Protein AF-A0A438JKT4-F1 (afdb_monomer_lite)

InterPro domains:
  IPR012978 RRP12, HEAT domain [PF08161] (6-141)

Foldseek 3Di:
DVVVVVVVVLVVVLVVCQVVNPVVVCVVFPWDADLVVRDTGPLVCLVSLLVRQAAEAPVCLVVPLLVRLVVLQVSLVVVPPDPSSVVSPVSSVSSLLSLLSCLHNYPQCVPCVVVVLVVLLVCLVPPVVCLVSSLSSLVNNLVVCVVPDLVPLVVNLVSLVVQLVSHPDPVSVVSSVVSNVVSVVVVVPDDDDDPDDDDDDDDDDDD

Sequence (207 aa):
MSVCYDLQLQECIGSAVTALGPERILTLLPISLDAENFTCSNIWLVPILNKYVVGASLRYFMEHIMPLAESFKRASHKVKKSVIGEDLQAHAHGLWGLLPVFCRYPTDTRQSFGSLTKHLISFLKKNSFMHESIAISLQALTDLFFGSPPEKRSYLKDAIGCLASISDSSITKRILISSLERLELINGVGEFENVGNSSTTEKDTQR

pLDDT: mean 79.84, std 18.64, range [28.95, 97.88]

Radius of gyration: 21.34 Å; chains: 1; bounding box: 45×45×74 Å

Secondary structure (DSSP, 8-state):
-HHHHHHHHHHHHHHHHHHH-HHHHHHHS--EE-TTT--EESTTHHHHHHHH--S--HHHIIIIIHHHHHHHHHHHHHSTTSHHHHHHHHHHHHHHTTHHHHTSS-TTHHHHHHHHHHHHHHHHHH-GGGHHHHHHHHHHHHHHHHTS-GGGSHHHHHHHHHHHHH--SHHHHHHHHHHHHHHHHHS-SS-----------------

Structure (mmCIF, N/CA/C/O backbone):
data_AF-A0A438JKT4-F1
#
_entry.id   AF-A0A438JKT4-F1
#
loop_
_atom_site.group_PDB
_atom_site.id
_atom_site.type_symbol
_atom_site.label_atom_id
_atom_site.label_alt_id
_atom_site.label_comp_id
_atom_site.label_asym_id
_atom_site.label_entity_id
_atom_site.label_seq_id
_atom_site.pdbx_PDB_ins_code
_atom_site.Cartn_x
_atom_site.Cartn_y
_atom_site.Cartn_z
_atom_site.occupancy
_atom_site.B_iso_or_equiv
_atom_site.auth_seq_id
_atom_site.auth_comp_id
_atom_site.auth_asym_id
_atom_site.auth_atom_id
_atom_site.pdbx_PDB_model_num
ATOM 1 N N . MET A 1 1 ? -2.608 22.778 -22.200 1.00 48.22 1 MET A N 1
ATOM 2 C CA . MET A 1 1 ? -3.639 21.749 -22.470 1.00 48.22 1 MET A CA 1
ATOM 3 C C . MET A 1 1 ? -3.168 20.337 -22.113 1.00 48.22 1 MET A C 1
ATOM 5 O O . MET A 1 1 ? -3.871 19.715 -21.338 1.00 48.22 1 MET A O 1
ATOM 9 N N . SER A 1 2 ? -1.990 19.859 -22.553 1.00 52.38 2 SER A N 1
ATOM 10 C CA . SER A 1 2 ? -1.491 18.489 -22.254 1.00 52.38 2 SER A CA 1
ATOM 11 C C . SER A 1 2 ? -1.411 18.131 -20.758 1.00 52.38 2 SER A C 1
ATOM 13 O O . SER A 1 2 ? -1.922 17.098 -20.357 1.00 52.38 2 SER A O 1
ATOM 15 N N . VAL A 1 3 ? -0.875 19.022 -19.911 1.00 56.53 3 VAL A N 1
ATOM 16 C CA . VAL A 1 3 ? -0.732 18.788 -18.452 1.00 56.53 3 VAL A CA 1
ATOM 17 C C . VAL A 1 3 ? -2.084 18.616 -17.733 1.00 56.53 3 VAL A C 1
ATOM 19 O O . VAL A 1 3 ? -2.164 17.959 -16.702 1.00 56.53 3 VAL A O 1
ATOM 22 N N . CYS A 1 4 ? -3.163 19.186 -18.278 1.00 56.72 4 CYS A N 1
ATOM 23 C CA . CYS A 1 4 ? -4.500 19.084 -17.686 1.00 56.72 4 CYS A CA 1
ATOM 24 C C . CYS A 1 4 ? -5.138 17.710 -17.958 1.00 56.72 4 CYS A C 1
ATOM 26 O O . CYS A 1 4 ? -5.778 17.149 -17.073 1.00 56.72 4 CYS A O 1
ATOM 28 N N . TYR A 1 5 ? -4.918 17.149 -19.154 1.00 61.12 5 TYR A N 1
ATOM 29 C CA . TYR A 1 5 ? -5.430 15.825 -19.521 1.00 61.12 5 TYR A CA 1
ATOM 30 C C . TYR A 1 5 ? -4.780 14.711 -18.698 1.00 61.12 5 TYR A C 1
ATOM 32 O O . TYR A 1 5 ? -5.481 13.813 -18.235 1.00 61.12 5 TYR A O 1
ATOM 40 N N . ASP A 1 6 ? -3.473 14.808 -18.447 1.00 78.44 6 ASP A N 1
ATOM 41 C CA . ASP A 1 6 ? -2.768 13.838 -17.604 1.00 78.44 6 ASP A CA 1
ATOM 42 C C . ASP A 1 6 ? -3.296 13.859 -16.163 1.00 78.44 6 ASP A C 1
ATOM 44 O O . ASP A 1 6 ? -3.525 12.803 -15.574 1.00 78.44 6 ASP A O 1
ATOM 48 N N . LEU A 1 7 ? -3.573 15.045 -15.607 1.00 84.94 7 LEU A N 1
ATOM 49 C CA . LEU A 1 7 ? -4.135 15.162 -14.261 1.00 84.94 7 LEU A CA 1
ATOM 50 C C . LEU A 1 7 ? -5.556 14.580 -14.178 1.00 84.94 7 LEU A C 1
ATOM 52 O O . LEU A 1 7 ? -5.837 13.800 -13.272 1.00 84.94 7 LEU A O 1
ATOM 56 N N . GLN A 1 8 ? -6.427 14.898 -15.141 1.00 88.25 8 GLN A N 1
ATOM 57 C CA . GLN A 1 8 ? -7.795 14.363 -15.191 1.00 88.25 8 GLN A CA 1
ATOM 58 C C . GLN A 1 8 ? -7.813 12.835 -15.321 1.00 88.25 8 GLN A C 1
ATOM 60 O O . GLN A 1 8 ? -8.625 12.160 -14.685 1.00 88.25 8 GLN A O 1
ATOM 65 N N . LEU A 1 9 ? -6.894 12.271 -16.110 1.00 89.44 9 LEU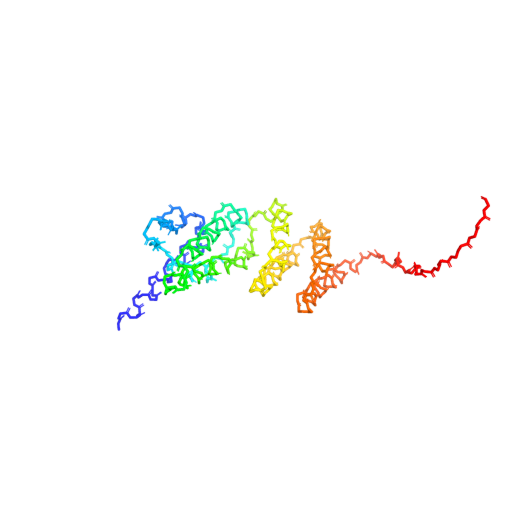 A N 1
ATOM 66 C CA . LEU A 1 9 ? -6.744 10.824 -16.226 1.00 89.44 9 LEU A CA 1
ATOM 67 C C . LEU A 1 9 ? -6.297 10.202 -14.896 1.00 89.44 9 LEU A C 1
ATOM 69 O O . LEU A 1 9 ? -6.872 9.202 -14.464 1.00 89.44 9 LEU A O 1
ATOM 73 N N . GLN A 1 10 ? -5.322 10.806 -14.211 1.00 92.44 10 GLN A N 1
ATOM 74 C CA . GLN A 1 10 ? -4.889 10.339 -12.892 1.00 92.44 10 GLN A CA 1
ATOM 75 C C . GLN A 1 10 ? -6.003 10.418 -11.843 1.00 92.44 10 GLN A C 1
ATOM 77 O O . GLN A 1 10 ? -6.120 9.513 -11.020 1.00 92.44 10 GLN A O 1
ATOM 82 N N . GLU A 1 11 ? -6.846 11.451 -11.877 1.00 94.38 11 GLU A N 1
ATOM 83 C CA . GLU A 1 11 ? -8.009 11.579 -10.989 1.00 94.38 11 GLU A CA 1
ATOM 84 C C . GLU A 1 11 ? -9.089 10.536 -11.285 1.00 94.38 11 GLU A C 1
ATOM 86 O O . GLU A 1 11 ? -9.686 9.982 -10.357 1.00 94.38 11 GLU A O 1
ATOM 91 N N . CYS A 1 12 ? -9.313 10.221 -12.562 1.00 95.38 12 CYS A N 1
ATOM 92 C CA . CYS A 1 12 ? -10.223 9.159 -12.979 1.00 95.38 12 CYS A CA 1
ATOM 93 C C . CYS A 1 12 ? -9.750 7.795 -12.456 1.00 95.38 12 CYS A C 1
ATOM 95 O O . CYS A 1 12 ? -10.508 7.074 -11.804 1.00 95.38 12 CYS A O 1
ATOM 97 N N . ILE A 1 13 ? -8.469 7.475 -12.660 1.00 95.88 13 ILE A N 1
ATOM 98 C CA . ILE A 1 13 ? -7.863 6.236 -12.156 1.00 95.88 13 ILE A CA 1
ATOM 99 C C . ILE A 1 13 ? -7.869 6.225 -10.627 1.00 95.88 13 ILE A C 1
ATOM 101 O O . ILE A 1 13 ? -8.204 5.210 -10.023 1.00 95.88 13 ILE A O 1
ATOM 105 N N . GLY A 1 14 ? -7.562 7.354 -9.991 1.00 96.88 14 GLY A N 1
ATOM 106 C CA . GLY A 1 14 ? -7.625 7.514 -8.543 1.00 96.88 14 GLY A CA 1
ATOM 107 C C . GLY A 1 14 ? -9.018 7.229 -7.982 1.00 96.88 14 GLY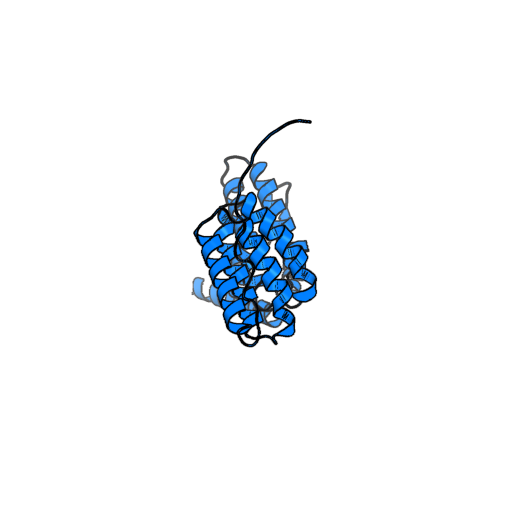 A C 1
ATOM 108 O O . GLY A 1 14 ? -9.160 6.464 -7.033 1.00 96.88 14 GLY A O 1
ATOM 109 N N . SER A 1 15 ? -10.060 7.750 -8.629 1.00 96.81 15 SER A N 1
ATOM 110 C CA . SER A 1 15 ? -11.454 7.466 -8.265 1.00 96.81 15 SER A CA 1
ATOM 111 C C . SER A 1 15 ? -11.775 5.974 -8.385 1.00 96.81 15 SER A C 1
ATOM 113 O O . SER A 1 15 ? -12.428 5.408 -7.509 1.00 96.81 15 SER A O 1
ATOM 115 N N . ALA A 1 16 ? -11.266 5.312 -9.428 1.00 96.81 16 ALA A N 1
ATOM 116 C CA . ALA A 1 16 ? -11.407 3.868 -9.589 1.00 96.81 16 ALA A CA 1
ATOM 117 C C . ALA A 1 16 ? -10.660 3.084 -8.494 1.00 96.81 16 ALA A C 1
ATOM 119 O O . ALA A 1 16 ? -11.210 2.116 -7.974 1.00 96.81 16 ALA A O 1
ATOM 120 N N . VAL A 1 17 ? -9.459 3.516 -8.087 1.00 97.88 17 VAL A N 1
ATOM 121 C CA . VAL A 1 17 ? -8.720 2.937 -6.947 1.00 97.88 17 VAL A CA 1
ATOM 122 C C . VAL A 1 17 ? -9.530 3.051 -5.659 1.00 97.88 17 VAL A C 1
ATOM 124 O O . VAL A 1 17 ? -9.644 2.066 -4.935 1.00 97.88 17 VAL A O 1
ATOM 127 N N . THR A 1 18 ? -10.128 4.211 -5.379 1.00 96.00 18 THR A N 1
ATOM 128 C CA . THR A 1 18 ? -10.963 4.398 -4.183 1.00 96.00 18 THR A CA 1
ATOM 129 C C . THR A 1 18 ? -12.228 3.535 -4.219 1.00 96.00 18 THR A C 1
ATOM 131 O O . THR A 1 18 ? -12.618 2.986 -3.194 1.00 96.00 18 THR A O 1
ATOM 134 N N . ALA A 1 19 ? -12.868 3.395 -5.384 1.00 95.94 19 ALA A N 1
ATOM 135 C CA . ALA A 1 19 ? -14.122 2.654 -5.516 1.00 95.94 19 ALA A CA 1
ATOM 136 C C . ALA A 1 19 ? -13.939 1.126 -5.551 1.00 95.94 19 ALA A C 1
ATOM 138 O O . ALA A 1 19 ? -14.777 0.395 -5.028 1.00 95.94 19 ALA A O 1
ATOM 139 N N . LEU A 1 20 ? -12.875 0.639 -6.196 1.00 95.81 20 LEU A N 1
ATOM 140 C CA . LEU A 1 20 ? -12.659 -0.789 -6.463 1.00 95.81 20 LEU A CA 1
ATOM 141 C C . LEU A 1 20 ? -11.579 -1.424 -5.581 1.00 95.81 20 LEU A C 1
ATOM 143 O O . LEU A 1 20 ? -11.482 -2.650 -5.536 1.00 95.81 20 LEU A O 1
ATOM 147 N N . GLY A 1 21 ? -10.764 -0.609 -4.913 1.00 95.44 21 GLY A N 1
ATOM 148 C CA . GLY A 1 21 ? -9.599 -1.047 -4.155 1.00 95.44 21 GLY A CA 1
ATOM 149 C C . GLY A 1 21 ? -8.355 -1.268 -5.030 1.00 95.44 21 GLY A C 1
ATOM 150 O O . GLY A 1 21 ? -8.457 -1.574 -6.228 1.00 95.44 21 GLY A O 1
ATOM 151 N N . PRO A 1 22 ? -7.148 -1.124 -4.451 1.00 96.69 22 PRO A N 1
ATOM 152 C CA . PRO A 1 22 ? -5.897 -1.321 -5.180 1.00 96.69 22 PRO A CA 1
ATOM 153 C C . PRO A 1 22 ? -5.746 -2.738 -5.738 1.00 96.69 22 PRO A C 1
ATOM 155 O O . PRO A 1 22 ? -5.155 -2.902 -6.798 1.00 96.69 22 PRO A O 1
ATOM 158 N N . GLU A 1 23 ? -6.298 -3.756 -5.082 1.00 96.81 23 GLU A N 1
ATOM 159 C CA . GLU A 1 23 ? -6.181 -5.158 -5.484 1.00 96.81 23 GLU A CA 1
ATOM 160 C C . GLU A 1 23 ? -6.823 -5.402 -6.849 1.00 96.81 23 GLU A C 1
ATOM 162 O O . GLU A 1 23 ? -6.239 -6.049 -7.726 1.00 96.81 23 GLU A O 1
ATOM 167 N N . ARG A 1 24 ? -8.022 -4.841 -7.060 1.00 96.38 24 ARG A N 1
ATOM 168 C CA . ARG A 1 24 ? -8.733 -4.976 -8.331 1.00 96.38 24 ARG A CA 1
ATOM 169 C C . ARG A 1 24 ? -8.035 -4.193 -9.435 1.00 96.38 24 ARG A C 1
ATOM 171 O O . ARG A 1 24 ? -7.898 -4.714 -10.540 1.00 96.38 24 ARG A O 1
ATOM 178 N N . ILE A 1 25 ? -7.561 -2.984 -9.132 1.00 97.00 25 ILE A N 1
ATOM 179 C CA . ILE A 1 25 ? -6.819 -2.158 -10.090 1.00 97.00 25 ILE A CA 1
ATOM 180 C C . ILE A 1 25 ? -5.512 -2.835 -10.501 1.00 97.00 25 ILE A C 1
ATOM 182 O O . ILE A 1 25 ? -5.252 -2.957 -11.691 1.00 97.00 25 ILE A O 1
ATOM 186 N N . LEU A 1 26 ? -4.734 -3.351 -9.552 1.00 96.50 26 LEU A N 1
ATOM 187 C CA . LEU A 1 26 ? -3.460 -4.023 -9.821 1.00 96.50 26 LEU A CA 1
ATOM 188 C C . LEU A 1 26 ? -3.625 -5.397 -10.481 1.00 96.50 26 LEU A C 1
ATOM 190 O O . LEU A 1 26 ? -2.690 -5.890 -11.102 1.00 96.50 26 LEU A O 1
ATOM 194 N N . THR A 1 27 ? -4.814 -5.998 -10.407 1.00 96.25 27 THR A N 1
ATOM 195 C CA . THR A 1 27 ? -5.153 -7.171 -11.228 1.00 96.25 27 THR A CA 1
ATOM 196 C C . THR A 1 27 ? -5.307 -6.795 -12.706 1.00 96.25 27 THR A C 1
ATOM 198 O O . THR A 1 27 ? -4.919 -7.565 -13.579 1.00 96.25 27 THR A O 1
ATOM 201 N N . LEU A 1 28 ? -5.878 -5.621 -13.000 1.00 96.00 28 LEU A N 1
ATOM 202 C CA . LEU A 1 28 ? -6.090 -5.139 -14.370 1.00 96.00 28 LEU A CA 1
ATOM 203 C C . LEU A 1 28 ? -4.841 -4.461 -14.950 1.00 96.00 28 LEU A C 1
ATOM 205 O O . LEU A 1 28 ? -4.561 -4.592 -16.138 1.00 96.00 28 LEU A O 1
ATOM 209 N N . LEU A 1 29 ? -4.101 -3.740 -14.109 1.00 95.31 29 LEU A N 1
ATOM 210 C CA . LEU A 1 29 ? -2.906 -2.973 -14.449 1.00 95.31 29 LEU A CA 1
ATOM 211 C C . LEU A 1 29 ? -1.763 -3.356 -13.496 1.00 95.31 29 LEU A C 1
ATOM 213 O O . LEU A 1 29 ? -1.433 -2.595 -12.581 1.00 95.31 29 LEU A O 1
ATOM 217 N N . PRO A 1 30 ? -1.164 -4.546 -13.668 1.00 96.38 30 PRO A N 1
ATOM 218 C CA . PRO A 1 30 ? -0.111 -5.009 -12.779 1.00 96.38 30 PRO A CA 1
ATOM 219 C C . PRO A 1 30 ? 1.132 -4.130 -12.903 1.00 96.38 30 PRO A C 1
ATOM 221 O O . PRO A 1 30 ? 1.578 -3.810 -14.009 1.00 96.38 30 PRO A O 1
ATOM 224 N N . ILE A 1 31 ? 1.713 -3.777 -11.756 1.00 97.50 31 ILE A N 1
ATOM 225 C CA . ILE A 1 31 ? 3.072 -3.238 -11.692 1.00 97.50 31 ILE A CA 1
ATOM 226 C C . ILE A 1 31 ? 4.022 -4.430 -11.740 1.00 97.50 31 ILE A C 1
ATOM 228 O O . ILE A 1 31 ? 3.924 -5.339 -10.914 1.00 97.50 31 ILE A O 1
ATOM 232 N N . SER A 1 32 ? 4.937 -4.438 -12.701 1.00 95.62 32 SER A N 1
ATOM 233 C CA . SER A 1 32 ? 5.884 -5.535 -12.882 1.00 95.62 32 SER A CA 1
ATOM 234 C C . SER A 1 32 ? 7.273 -5.026 -13.241 1.00 95.62 32 SER A C 1
ATOM 236 O O . SER A 1 32 ? 7.450 -3.895 -13.699 1.00 95.62 32 SER A O 1
ATOM 238 N N . LEU A 1 33 ? 8.256 -5.887 -13.001 1.00 96.06 33 LEU A N 1
ATOM 239 C CA . LEU A 1 33 ? 9.653 -5.683 -13.345 1.00 96.06 33 LEU A CA 1
ATOM 240 C C . LEU A 1 33 ? 10.114 -6.866 -14.186 1.00 96.06 33 LEU A C 1
ATOM 242 O O . LEU A 1 33 ? 10.061 -8.008 -13.725 1.00 96.06 33 LEU A O 1
ATOM 246 N N . ASP A 1 34 ? 10.603 -6.578 -15.382 1.00 93.38 34 ASP A N 1
ATOM 247 C CA . ASP A 1 34 ? 11.356 -7.535 -16.176 1.00 93.38 34 ASP A CA 1
ATOM 248 C C . ASP A 1 34 ? 12.813 -7.523 -15.695 1.00 93.38 34 ASP A C 1
ATOM 250 O O . ASP A 1 34 ? 13.510 -6.508 -15.736 1.00 93.38 34 ASP A O 1
ATOM 254 N N . ALA A 1 35 ? 13.264 -8.657 -15.165 1.00 84.94 35 ALA A N 1
ATOM 255 C CA . ALA A 1 35 ? 14.584 -8.779 -14.563 1.00 84.94 35 ALA A CA 1
ATOM 256 C C . ALA A 1 35 ? 15.715 -8.975 -15.587 1.00 84.94 35 ALA A C 1
ATOM 258 O O . ALA A 1 35 ? 16.880 -8.905 -15.188 1.00 84.94 35 ALA A O 1
ATOM 259 N N . GLU A 1 36 ? 15.398 -9.253 -16.856 1.00 86.75 36 GLU A N 1
ATOM 260 C CA . GLU A 1 36 ? 16.388 -9.455 -17.919 1.00 86.75 36 GLU A CA 1
ATOM 261 C C . GLU A 1 36 ? 16.845 -8.119 -18.504 1.00 86.75 36 GLU A C 1
ATOM 263 O O . GLU A 1 36 ? 18.040 -7.902 -18.705 1.00 86.75 36 GLU A O 1
ATOM 268 N N . ASN A 1 37 ? 15.898 -7.207 -18.728 1.00 90.12 37 ASN A N 1
ATOM 269 C CA . ASN A 1 37 ? 16.152 -5.892 -19.324 1.00 90.12 37 ASN A CA 1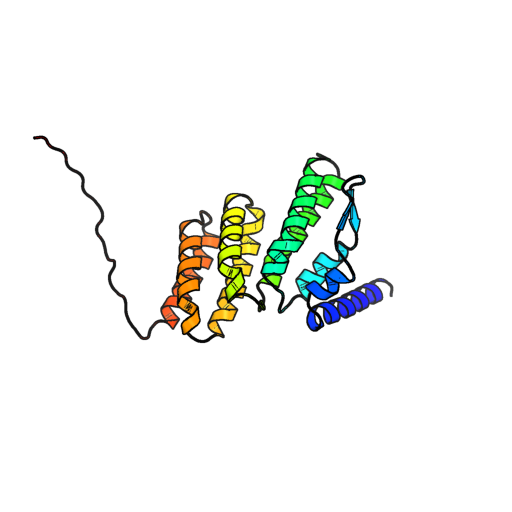
ATOM 270 C C . ASN A 1 37 ? 15.938 -4.715 -18.355 1.00 90.12 37 ASN A C 1
ATOM 272 O O . ASN A 1 37 ? 16.133 -3.567 -18.750 1.00 90.12 37 ASN A O 1
ATOM 276 N N . PHE A 1 38 ? 15.556 -4.987 -17.104 1.00 91.31 38 PHE A N 1
ATOM 277 C CA . PHE A 1 38 ? 15.310 -3.988 -16.058 1.00 91.31 38 PHE A CA 1
ATOM 278 C C . PHE A 1 38 ? 14.173 -3.000 -16.374 1.00 91.31 38 PHE A C 1
ATOM 280 O O . PHE A 1 38 ? 14.125 -1.905 -15.812 1.00 91.31 38 PHE A O 1
ATOM 287 N N . THR A 1 39 ? 13.240 -3.373 -17.254 1.00 91.19 39 THR A N 1
ATOM 288 C CA . THR A 1 39 ? 12.094 -2.528 -17.610 1.00 91.19 39 THR A CA 1
ATOM 289 C C . THR A 1 39 ? 10.949 -2.673 -16.613 1.00 91.19 39 THR A C 1
ATOM 291 O O . THR A 1 39 ? 10.677 -3.749 -16.076 1.00 91.19 39 THR A O 1
ATOM 294 N N . CYS A 1 40 ? 10.270 -1.557 -16.350 1.00 92.00 40 CYS A N 1
ATOM 295 C CA . CYS A 1 40 ? 9.219 -1.460 -15.344 1.00 92.00 40 CYS A CA 1
ATOM 296 C C . CYS A 1 40 ? 7.889 -1.126 -16.019 1.00 92.00 40 CYS A C 1
ATOM 298 O O . CYS A 1 40 ? 7.773 -0.101 -16.691 1.00 92.00 40 CYS A O 1
ATOM 300 N N . SER A 1 41 ? 6.870 -1.955 -15.810 1.00 95.38 41 SER A N 1
ATOM 301 C CA . SER A 1 41 ? 5.523 -1.694 -16.326 1.00 95.38 41 SER A CA 1
ATOM 302 C C . SER A 1 41 ? 4.652 -1.053 -15.255 1.00 95.38 41 SER A C 1
ATOM 304 O O . SER A 1 41 ? 4.698 -1.441 -14.090 1.00 95.38 41 SER A O 1
ATOM 306 N N . ASN A 1 42 ? 3.842 -0.072 -15.660 1.00 95.62 42 ASN A N 1
ATOM 307 C CA . ASN A 1 42 ? 2.828 0.588 -14.829 1.00 95.62 42 ASN A CA 1
ATOM 308 C C . ASN A 1 42 ? 3.324 1.216 -13.515 1.00 95.62 42 ASN A C 1
ATOM 310 O O . ASN A 1 42 ? 2.520 1.538 -12.644 1.00 95.62 42 ASN A O 1
ATOM 314 N N . ILE A 1 43 ? 4.630 1.463 -13.367 1.00 95.94 43 ILE A N 1
ATOM 315 C CA . ILE A 1 43 ? 5.201 2.042 -12.139 1.00 95.94 43 ILE A CA 1
ATOM 316 C C . ILE A 1 43 ? 4.659 3.448 -11.828 1.00 95.94 43 ILE A C 1
ATOM 318 O O . ILE A 1 43 ? 4.610 3.866 -10.673 1.00 95.94 43 ILE A O 1
ATOM 322 N N . TRP A 1 44 ? 4.159 4.146 -12.852 1.00 94.69 44 TRP A N 1
ATOM 323 C CA . TRP A 1 44 ? 3.451 5.422 -12.737 1.00 94.69 44 TRP A CA 1
ATOM 324 C C . TRP A 1 44 ? 2.171 5.344 -11.882 1.00 94.69 44 TRP A C 1
ATOM 326 O O . TRP A 1 44 ? 1.678 6.379 -11.439 1.00 94.69 44 TRP A O 1
ATOM 336 N N . LEU A 1 45 ? 1.648 4.144 -11.594 1.00 96.69 45 LEU A N 1
ATOM 337 C CA . LEU A 1 45 ? 0.520 3.954 -10.678 1.00 96.69 45 LEU A CA 1
ATOM 338 C C . LEU A 1 45 ? 0.887 4.205 -9.213 1.00 96.69 45 LEU A C 1
ATOM 340 O O . LEU A 1 45 ? 0.011 4.583 -8.443 1.00 96.69 45 LEU A O 1
ATOM 344 N N . VAL A 1 46 ? 2.149 4.027 -8.805 1.00 97.44 46 VAL A N 1
ATOM 345 C CA . VAL A 1 46 ? 2.577 4.171 -7.399 1.00 97.44 46 VAL A CA 1
ATOM 346 C C . VAL A 1 46 ? 2.141 5.506 -6.769 1.00 97.44 46 VAL A C 1
ATOM 348 O O . VAL A 1 46 ? 1.494 5.464 -5.722 1.00 97.44 46 VAL A O 1
ATOM 351 N N . PRO A 1 47 ? 2.399 6.689 -7.365 1.00 96.19 47 PRO A N 1
ATOM 352 C CA . PRO A 1 47 ? 1.927 7.955 -6.795 1.00 96.19 47 PRO A CA 1
ATOM 353 C C . PRO A 1 47 ? 0.395 8.071 -6.732 1.00 96.19 47 PRO A C 1
ATOM 355 O O . PRO A 1 47 ? -0.129 8.689 -5.806 1.00 96.19 47 PRO A O 1
ATOM 358 N N . ILE A 1 48 ? -0.337 7.453 -7.666 1.00 97.31 48 ILE A N 1
ATOM 359 C CA . ILE A 1 48 ? -1.808 7.438 -7.659 1.00 97.31 48 ILE A CA 1
ATOM 360 C C . ILE A 1 48 ? -2.309 6.564 -6.508 1.00 97.31 48 ILE A C 1
ATOM 362 O O . ILE A 1 48 ? -3.147 6.998 -5.720 1.00 97.31 48 ILE A O 1
ATOM 366 N N . LEU A 1 49 ? -1.747 5.363 -6.349 1.00 97.81 49 LEU A N 1
ATOM 367 C CA . LEU A 1 49 ? -2.056 4.474 -5.230 1.00 97.81 49 LEU A CA 1
ATOM 368 C C . LEU A 1 49 ? -1.782 5.174 -3.892 1.00 97.81 49 LEU A C 1
ATOM 370 O O . LEU A 1 49 ? -2.634 5.174 -3.008 1.00 97.81 49 LEU A O 1
ATOM 374 N N . ASN A 1 50 ? -0.645 5.863 -3.774 1.00 96.19 50 ASN A N 1
ATOM 375 C CA . ASN A 1 50 ? -0.284 6.595 -2.561 1.00 96.19 50 ASN A CA 1
ATOM 376 C C . ASN A 1 50 ? -1.236 7.763 -2.231 1.00 96.19 50 ASN A C 1
ATOM 378 O O . ASN A 1 50 ? -1.287 8.239 -1.099 1.00 96.19 50 ASN A O 1
ATOM 382 N N . LYS A 1 51 ? -2.004 8.254 -3.205 1.00 96.12 51 LYS A N 1
ATOM 383 C CA . LYS A 1 51 ? -2.986 9.320 -2.982 1.00 96.12 51 LYS A CA 1
ATOM 384 C C . LYS A 1 51 ? -4.385 8.768 -2.703 1.00 96.12 51 LYS A C 1
ATOM 386 O O . LYS A 1 51 ? -5.054 9.260 -1.797 1.00 96.12 51 LYS A O 1
ATOM 391 N N . TYR A 1 52 ? -4.813 7.750 -3.449 1.00 96.62 52 TYR A N 1
ATOM 392 C CA . TYR A 1 52 ? -6.220 7.339 -3.526 1.00 96.62 52 TYR A CA 1
ATOM 393 C C . TYR A 1 52 ? -6.562 6.025 -2.818 1.00 96.62 52 TYR A C 1
ATOM 395 O O . TYR A 1 52 ? -7.747 5.714 -2.669 1.00 96.62 52 TYR A O 1
ATOM 403 N N . VAL A 1 53 ? -5.568 5.255 -2.361 1.00 97.12 53 VAL A N 1
ATOM 404 C CA . VAL A 1 53 ? -5.838 4.031 -1.597 1.00 97.12 53 VAL A CA 1
ATOM 405 C C . VAL A 1 53 ? -6.468 4.364 -0.241 1.00 97.12 53 VAL A C 1
ATOM 407 O O . VAL A 1 53 ? -5.966 5.175 0.546 1.00 97.12 53 VAL A O 1
ATOM 410 N N . VAL A 1 54 ? -7.589 3.695 0.011 1.00 90.81 54 VAL A N 1
ATOM 411 C CA . VAL A 1 54 ? -8.333 3.625 1.269 1.00 90.81 54 VAL A CA 1
ATOM 412 C C . VAL A 1 54 ? -8.968 2.234 1.306 1.00 90.81 54 VAL A C 1
ATOM 414 O O . VAL A 1 54 ? -9.401 1.750 0.263 1.00 90.81 54 VAL A O 1
ATOM 417 N N . GLY A 1 55 ? -9.043 1.580 2.467 1.00 91.75 55 GLY A N 1
ATOM 418 C CA . GLY A 1 55 ? -9.792 0.320 2.560 1.00 91.75 55 GLY A CA 1
ATOM 419 C C . GLY A 1 55 ? -9.097 -0.895 1.943 1.00 91.75 55 GLY A C 1
ATOM 420 O O . GLY A 1 55 ? -9.770 -1.839 1.542 1.00 91.75 55 GLY A O 1
ATOM 421 N N . ALA A 1 56 ? -7.768 -0.888 1.838 1.00 96.12 56 ALA A N 1
ATOM 422 C CA . ALA A 1 56 ? -7.011 -1.993 1.246 1.00 96.12 56 ALA A CA 1
ATOM 423 C C . ALA A 1 56 ? -6.733 -3.131 2.245 1.00 96.12 56 ALA A C 1
ATOM 425 O O . ALA A 1 56 ? -6.846 -2.964 3.460 1.00 96.12 56 ALA A O 1
ATOM 426 N N . SER A 1 57 ? -6.338 -4.297 1.742 1.00 96.44 57 SER A N 1
ATOM 427 C CA . SER A 1 57 ? -5.895 -5.430 2.555 1.00 96.44 57 SER A CA 1
ATOM 428 C C . SER A 1 57 ? -4.418 -5.302 2.936 1.00 96.44 57 SER A C 1
ATOM 430 O O . SER A 1 57 ? -3.528 -5.209 2.085 1.00 96.44 57 SER A O 1
ATOM 432 N N . LEU A 1 58 ? -4.126 -5.400 4.235 1.00 95.81 58 LEU A N 1
ATOM 433 C CA . LEU A 1 58 ? -2.757 -5.504 4.746 1.00 95.81 58 LEU A CA 1
ATOM 434 C C . LEU A 1 58 ? -2.078 -6.785 4.260 1.00 95.81 58 LEU A C 1
ATOM 436 O O . LEU A 1 58 ? -0.876 -6.779 3.992 1.00 95.81 58 LEU A O 1
ATOM 440 N N . ARG A 1 59 ? -2.831 -7.887 4.135 1.00 96.62 59 ARG A N 1
ATOM 441 C CA . ARG A 1 59 ? -2.316 -9.126 3.545 1.00 96.62 59 ARG A CA 1
ATOM 442 C C . ARG A 1 59 ? -1.861 -8.900 2.113 1.00 96.62 59 ARG A C 1
ATOM 444 O O . ARG A 1 59 ? -0.748 -9.299 1.788 1.00 96.62 59 ARG A O 1
ATOM 451 N N . TYR A 1 60 ? -2.654 -8.207 1.297 1.00 97.44 60 TYR A N 1
ATOM 452 C CA . TYR A 1 60 ? -2.269 -7.918 -0.082 1.00 97.44 60 TYR A CA 1
ATOM 453 C C . TYR A 1 60 ? -0.955 -7.129 -0.159 1.00 97.44 60 TYR A C 1
ATOM 455 O O . TYR A 1 60 ? -0.076 -7.455 -0.959 1.00 97.44 60 TYR A O 1
ATOM 463 N N . PHE A 1 61 ? -0.768 -6.140 0.721 1.00 97.25 61 PHE A N 1
ATOM 464 C CA . PHE A 1 61 ? 0.510 -5.433 0.823 1.00 97.25 61 PHE A CA 1
ATOM 465 C C . PHE A 1 61 ? 1.679 -6.390 1.111 1.00 97.25 61 PHE A C 1
ATOM 467 O O . PHE A 1 61 ? 2.709 -6.329 0.440 1.00 97.25 61 PHE A O 1
ATOM 474 N N . MET A 1 62 ? 1.521 -7.289 2.086 1.00 96.12 62 MET A N 1
ATOM 475 C CA . MET A 1 62 ? 2.569 -8.237 2.481 1.00 96.12 62 MET A CA 1
ATOM 476 C C . MET A 1 62 ? 2.845 -9.322 1.432 1.00 96.12 62 MET A C 1
ATOM 478 O O . MET A 1 62 ? 3.994 -9.726 1.283 1.00 96.12 62 MET A O 1
ATOM 482 N N . GLU A 1 63 ? 1.829 -9.792 0.711 1.00 96.44 63 GLU A N 1
ATOM 483 C CA . GLU A 1 63 ? 1.945 -10.915 -0.233 1.00 96.44 63 GLU A CA 1
ATOM 484 C C . GLU A 1 63 ? 2.278 -10.478 -1.665 1.00 96.44 63 GLU A C 1
ATOM 486 O O . GLU A 1 63 ? 2.872 -11.254 -2.411 1.00 96.44 63 GLU A O 1
ATOM 491 N N . HIS A 1 64 ? 1.957 -9.238 -2.052 1.00 96.88 64 HIS A N 1
ATOM 492 C CA . HIS A 1 64 ? 2.155 -8.755 -3.423 1.00 96.88 64 HIS A CA 1
ATOM 493 C C . HIS A 1 64 ? 3.077 -7.537 -3.507 1.00 96.88 64 HIS A C 1
ATOM 495 O O . HIS A 1 64 ? 4.081 -7.574 -4.219 1.00 96.88 64 HIS A O 1
ATOM 501 N N . ILE A 1 65 ? 2.784 -6.466 -2.762 1.00 97.44 65 ILE A N 1
ATOM 502 C CA . ILE A 1 65 ? 3.542 -5.206 -2.870 1.00 97.44 65 ILE A CA 1
ATOM 503 C C . ILE A 1 65 ? 4.952 -5.355 -2.295 1.00 97.44 65 ILE A C 1
ATOM 505 O O . ILE A 1 65 ? 5.929 -4.921 -2.905 1.00 97.44 65 ILE A O 1
ATOM 509 N N . MET A 1 66 ? 5.080 -5.994 -1.135 1.00 95.12 66 MET A N 1
ATOM 510 C CA . MET A 1 66 ? 6.362 -6.149 -0.455 1.00 95.12 66 MET A CA 1
ATOM 511 C C . MET A 1 66 ? 7.342 -7.058 -1.220 1.00 95.12 66 MET A C 1
ATOM 513 O O . MET A 1 66 ? 8.488 -6.639 -1.406 1.00 95.12 66 MET A O 1
ATOM 517 N N . PRO A 1 67 ? 6.946 -8.241 -1.737 1.00 96.38 67 PRO A N 1
ATOM 518 C CA . PRO A 1 67 ? 7.829 -9.053 -2.572 1.00 96.38 67 PRO A CA 1
ATOM 519 C C . PRO A 1 67 ? 8.233 -8.357 -3.873 1.00 96.38 67 PRO A C 1
ATOM 521 O O . PRO A 1 67 ? 9.370 -8.533 -4.320 1.00 96.38 67 PRO A O 1
ATOM 524 N N . LEU A 1 68 ? 7.340 -7.542 -4.447 1.00 97.38 68 LEU A N 1
ATOM 525 C CA . LEU A 1 68 ? 7.641 -6.715 -5.612 1.00 97.38 68 LEU A CA 1
ATOM 526 C C . LEU A 1 68 ? 8.692 -5.649 -5.270 1.00 97.38 68 LEU A C 1
ATOM 528 O O . LEU A 1 68 ? 9.716 -5.560 -5.938 1.00 97.38 68 LEU A O 1
ATOM 532 N N . ALA A 1 69 ? 8.528 -4.899 -4.180 1.00 96.38 69 ALA A N 1
ATOM 533 C CA . ALA A 1 69 ? 9.538 -3.932 -3.741 1.00 96.38 69 ALA A CA 1
ATOM 534 C C . ALA A 1 69 ? 10.919 -4.591 -3.537 1.00 96.38 69 ALA A C 1
ATOM 536 O O . ALA A 1 69 ? 11.948 -4.074 -3.980 1.00 96.38 69 ALA A O 1
ATOM 537 N N . GLU A 1 70 ? 10.944 -5.793 -2.953 1.00 95.00 70 GLU A N 1
ATOM 538 C CA . GLU A 1 70 ? 12.171 -6.577 -2.808 1.00 95.00 70 GLU A CA 1
ATOM 539 C C . GLU A 1 70 ? 12.760 -7.023 -4.159 1.00 95.00 70 GLU A C 1
ATOM 541 O O . GLU A 1 70 ? 13.984 -7.084 -4.294 1.00 95.00 70 GLU A O 1
ATOM 546 N N . SER A 1 71 ? 11.947 -7.320 -5.183 1.00 96.12 71 SER A N 1
ATOM 547 C CA . SER A 1 71 ? 12.475 -7.634 -6.520 1.00 96.12 71 SER A CA 1
ATOM 548 C C . SER A 1 71 ? 13.143 -6.427 -7.172 1.00 96.12 71 SER A C 1
ATOM 550 O O . SER A 1 71 ? 14.228 -6.584 -7.733 1.00 96.12 71 SER A O 1
ATOM 552 N N . PHE A 1 72 ? 12.564 -5.231 -7.030 1.00 96.06 72 PHE A N 1
ATOM 553 C CA . PHE A 1 72 ? 13.166 -3.978 -7.499 1.00 96.06 72 PHE A CA 1
ATOM 554 C C . PHE A 1 72 ? 14.501 -3.685 -6.803 1.00 96.06 72 PHE A C 1
ATOM 556 O O . PHE A 1 72 ? 15.506 -3.447 -7.474 1.00 96.06 72 PHE A O 1
ATOM 563 N N . LYS A 1 73 ? 14.568 -3.815 -5.471 1.00 94.38 73 LYS A N 1
ATOM 564 C CA . LYS A 1 73 ? 15.828 -3.655 -4.722 1.00 94.38 73 LYS A CA 1
ATOM 565 C C . LYS A 1 73 ? 16.884 -4.683 -5.129 1.00 94.38 73 LYS A C 1
ATOM 567 O O . LYS A 1 73 ? 18.052 -4.340 -5.305 1.00 94.38 73 LYS A O 1
ATOM 572 N N . ARG A 1 74 ? 16.502 -5.952 -5.321 1.00 94.06 74 ARG A N 1
ATOM 573 C CA . ARG A 1 74 ? 17.436 -6.982 -5.816 1.00 94.06 74 ARG A CA 1
ATOM 574 C C . ARG A 1 74 ? 17.961 -6.653 -7.211 1.00 94.06 74 ARG A C 1
ATOM 576 O O . ARG A 1 74 ? 19.148 -6.852 -7.457 1.00 94.06 74 ARG A O 1
ATOM 583 N N . ALA A 1 75 ? 17.102 -6.176 -8.108 1.00 94.44 75 ALA A N 1
ATOM 584 C CA . ALA A 1 75 ? 17.496 -5.792 -9.456 1.00 94.44 75 ALA A CA 1
ATOM 585 C C . ALA A 1 75 ? 18.438 -4.581 -9.449 1.00 94.44 75 ALA A C 1
ATOM 587 O O . ALA A 1 75 ? 19.484 -4.642 -10.090 1.00 94.44 75 ALA A O 1
ATOM 588 N N . SER A 1 76 ? 18.155 -3.558 -8.635 1.00 94.06 76 SER A N 1
ATOM 589 C CA . SER A 1 76 ? 19.046 -2.406 -8.429 1.00 94.06 76 SER A CA 1
ATOM 590 C C . SER A 1 76 ? 20.473 -2.837 -8.056 1.00 94.06 76 SER A C 1
ATOM 592 O O . SER A 1 76 ? 21.453 -2.391 -8.655 1.00 94.06 76 SER A O 1
ATOM 594 N N . HIS A 1 77 ? 20.612 -3.800 -7.138 1.00 92.12 77 HIS A N 1
ATOM 595 C CA . HIS A 1 77 ? 21.922 -4.317 -6.736 1.00 92.12 77 HIS A CA 1
ATOM 596 C C . HIS A 1 77 ? 22.677 -5.089 -7.832 1.00 92.12 77 HIS A C 1
ATOM 598 O O . HIS A 1 77 ? 23.890 -5.274 -7.690 1.00 92.12 77 HIS A O 1
ATOM 604 N N . LYS A 1 78 ? 22.007 -5.552 -8.899 1.00 91.50 78 LYS A N 1
ATOM 605 C CA . LYS A 1 78 ? 22.657 -6.208 -10.049 1.00 91.50 78 LYS A CA 1
ATOM 606 C C . LYS A 1 78 ? 23.272 -5.196 -11.018 1.00 91.50 78 LYS A C 1
ATOM 608 O O . LYS A 1 78 ? 24.312 -5.485 -11.599 1.00 91.50 78 LYS A O 1
ATOM 613 N N . VAL A 1 79 ? 22.685 -4.006 -11.145 1.00 88.62 79 VAL A N 1
ATOM 614 C CA . VAL A 1 79 ? 23.098 -2.948 -12.090 1.00 88.62 79 VAL A CA 1
ATOM 615 C C . VAL A 1 79 ? 23.860 -1.806 -11.398 1.00 88.62 79 VAL A C 1
ATOM 617 O O . VAL A 1 79 ? 23.592 -0.624 -11.623 1.00 88.62 79 VAL A O 1
ATOM 620 N N . LYS A 1 80 ? 24.801 -2.159 -10.507 1.00 79.56 80 LYS A N 1
ATOM 621 C CA . LYS A 1 80 ? 25.469 -1.228 -9.572 1.00 79.56 80 LYS A CA 1
ATOM 622 C C . LYS A 1 80 ? 26.017 0.037 -10.253 1.00 79.56 80 LYS A C 1
ATOM 624 O O . LYS A 1 80 ? 26.742 -0.060 -11.236 1.00 79.56 80 LYS A O 1
ATOM 629 N N . LYS A 1 81 ? 25.766 1.199 -9.625 1.00 72.56 81 LYS A N 1
ATOM 630 C CA . LYS A 1 81 ? 26.240 2.542 -10.031 1.00 72.56 81 LYS A CA 1
ATOM 631 C C . LYS A 1 81 ? 25.841 2.938 -11.460 1.00 72.56 81 LYS A C 1
ATOM 633 O O . LYS A 1 81 ? 26.650 3.466 -12.217 1.00 72.56 81 LYS A O 1
ATOM 638 N N . SER A 1 82 ? 24.587 2.683 -11.810 1.00 87.62 82 SER A N 1
ATOM 639 C CA . SER A 1 82 ? 23.964 3.183 -13.034 1.00 87.62 82 SER A CA 1
ATOM 640 C C . SER A 1 82 ? 22.702 3.967 -12.687 1.00 87.62 82 SER A C 1
ATOM 642 O O . SER A 1 82 ? 22.094 3.713 -11.647 1.00 87.62 82 SER A O 1
ATOM 644 N N . VAL A 1 83 ? 22.287 4.864 -13.585 1.00 91.12 83 VAL A N 1
ATOM 645 C CA . VAL A 1 83 ? 21.000 5.577 -13.488 1.00 91.12 83 VAL A CA 1
ATOM 646 C C . VAL A 1 83 ? 19.847 4.580 -13.318 1.00 91.12 83 VAL A C 1
ATOM 648 O O . VAL A 1 83 ? 19.009 4.743 -12.444 1.00 91.12 83 VAL A O 1
ATOM 651 N N . ILE A 1 84 ? 19.890 3.462 -14.052 1.00 90.75 84 ILE A N 1
ATOM 652 C CA . ILE A 1 84 ? 18.907 2.372 -13.954 1.00 90.75 84 ILE A CA 1
ATOM 653 C C . ILE A 1 84 ? 18.868 1.783 -12.535 1.00 90.75 84 ILE A C 1
ATOM 655 O O . ILE A 1 84 ? 17.801 1.506 -11.995 1.00 90.75 84 ILE A O 1
ATOM 659 N N . GLY A 1 85 ? 20.028 1.585 -11.904 1.00 93.56 85 GLY A N 1
ATOM 660 C CA . GLY A 1 85 ? 20.098 1.088 -10.531 1.00 93.56 85 GLY A CA 1
ATOM 661 C C . GLY A 1 85 ? 19.487 2.050 -9.514 1.00 93.56 85 GLY A C 1
ATOM 662 O O . GLY A 1 85 ? 18.817 1.597 -8.583 1.00 93.56 85 GLY A O 1
ATOM 663 N N . GLU A 1 86 ? 19.688 3.354 -9.695 1.00 93.44 86 GLU A N 1
ATOM 664 C CA . GLU A 1 86 ? 19.084 4.396 -8.857 1.00 93.44 86 GLU A CA 1
ATOM 665 C C . GLU A 1 86 ? 17.563 4.463 -9.055 1.00 93.44 86 GLU A C 1
ATOM 667 O O . GLU A 1 86 ? 16.828 4.452 -8.066 1.00 93.44 86 GLU A O 1
ATOM 672 N N . ASP A 1 87 ? 17.086 4.404 -10.301 1.00 93.75 87 ASP A N 1
ATOM 673 C CA . ASP A 1 87 ? 15.655 4.382 -10.635 1.00 93.75 87 ASP A CA 1
ATOM 674 C C . ASP A 1 87 ? 14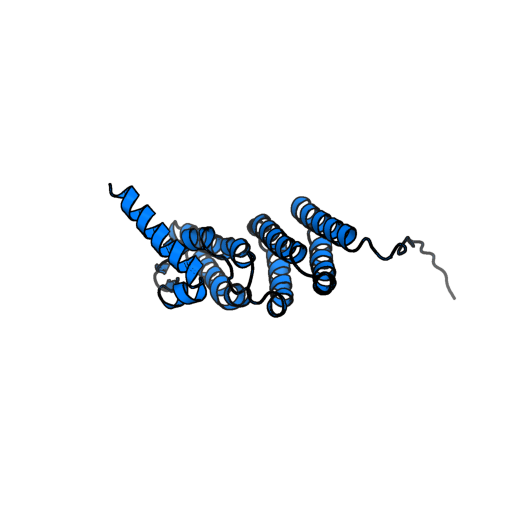.948 3.164 -10.023 1.00 93.75 87 ASP A C 1
ATOM 676 O O . ASP A 1 87 ? 13.921 3.293 -9.352 1.00 93.75 87 ASP A O 1
ATOM 680 N N . LEU A 1 88 ? 15.533 1.968 -10.154 1.00 95.56 88 LEU A N 1
ATOM 681 C CA . LEU A 1 88 ? 14.998 0.750 -9.538 1.00 95.56 88 LEU A CA 1
ATOM 682 C C . LEU A 1 88 ? 14.960 0.840 -8.008 1.00 95.56 88 LEU A C 1
ATOM 684 O O . LEU A 1 88 ? 14.010 0.361 -7.382 1.00 95.56 88 LEU A O 1
ATOM 688 N N . GLN A 1 89 ? 15.971 1.458 -7.391 1.00 94.50 89 GLN A N 1
ATOM 689 C CA . GLN A 1 89 ? 15.989 1.675 -5.945 1.00 94.50 89 GLN A CA 1
ATOM 690 C C . GLN A 1 89 ? 14.889 2.660 -5.522 1.00 94.50 89 GLN A C 1
ATOM 692 O O . GLN A 1 89 ? 14.197 2.417 -4.530 1.00 94.50 89 GLN A O 1
ATOM 697 N N . ALA A 1 90 ? 14.682 3.735 -6.287 1.00 94.69 90 ALA A N 1
ATOM 698 C CA . ALA A 1 90 ? 13.605 4.692 -6.060 1.00 94.69 90 ALA A CA 1
ATOM 699 C C . ALA A 1 90 ? 12.222 4.036 -6.204 1.00 94.69 90 ALA A C 1
ATOM 701 O O . ALA A 1 90 ? 11.336 4.276 -5.385 1.00 94.69 90 ALA A O 1
ATOM 702 N N . HIS A 1 91 ? 12.040 3.145 -7.180 1.00 95.88 91 HIS A N 1
ATOM 703 C CA . HIS A 1 91 ? 10.814 2.361 -7.340 1.00 95.88 91 HIS A CA 1
ATOM 704 C C . HIS A 1 91 ? 10.566 1.402 -6.169 1.00 95.88 91 HIS A C 1
ATOM 706 O O . HIS A 1 91 ? 9.442 1.329 -5.669 1.00 95.88 91 HIS A O 1
ATOM 712 N N . ALA A 1 92 ? 11.608 0.725 -5.673 1.00 95.81 92 ALA A N 1
ATOM 713 C CA . ALA A 1 92 ? 11.503 -0.099 -4.470 1.00 95.81 92 ALA A CA 1
ATOM 714 C C . ALA A 1 92 ? 11.036 0.735 -3.264 1.00 95.81 92 ALA A C 1
ATOM 716 O O . ALA A 1 92 ? 10.104 0.348 -2.558 1.00 95.81 92 ALA A O 1
ATOM 717 N N . HIS A 1 93 ? 11.634 1.916 -3.064 1.00 94.94 93 HIS A N 1
ATOM 718 C CA . HIS A 1 93 ? 11.220 2.850 -2.016 1.00 9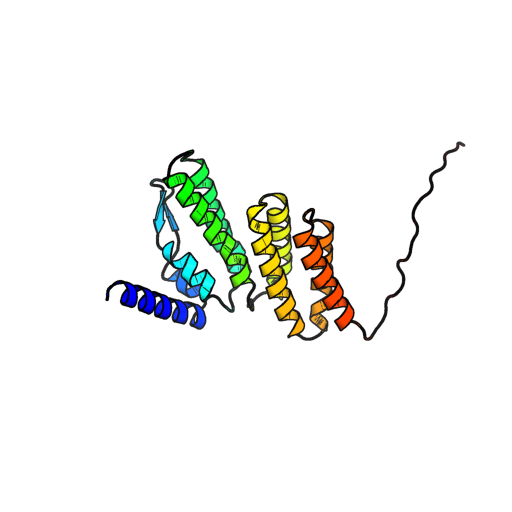4.94 93 HIS A CA 1
ATOM 719 C C . HIS A 1 93 ? 9.776 3.325 -2.194 1.00 94.94 93 HIS A C 1
ATOM 721 O O . HIS A 1 93 ? 9.031 3.341 -1.219 1.00 94.94 93 HIS A O 1
ATOM 727 N N . GLY A 1 94 ? 9.360 3.658 -3.418 1.00 95.69 94 GLY A N 1
ATOM 728 C CA . GLY A 1 94 ? 7.987 4.066 -3.714 1.00 95.69 94 GLY A CA 1
ATOM 729 C C . GLY A 1 94 ? 6.962 2.990 -3.354 1.00 95.69 94 GLY A C 1
ATOM 730 O O . GLY A 1 94 ? 5.942 3.298 -2.745 1.00 95.69 94 GLY A O 1
ATOM 731 N N . LEU A 1 95 ? 7.254 1.721 -3.659 1.00 97.25 95 LEU A N 1
ATOM 732 C CA . LEU A 1 95 ? 6.383 0.592 -3.319 1.00 97.25 95 LEU A CA 1
ATOM 733 C C . LEU A 1 95 ? 6.292 0.361 -1.806 1.00 97.25 95 LEU A C 1
ATOM 735 O O . LEU A 1 95 ? 5.193 0.204 -1.277 1.00 97.25 95 LEU A O 1
ATOM 739 N N . TRP A 1 96 ? 7.417 0.381 -1.084 1.00 95.75 96 TRP A N 1
ATOM 740 C CA . TRP A 1 96 ? 7.377 0.301 0.380 1.00 95.75 96 TRP A CA 1
ATOM 741 C C . TRP A 1 96 ? 6.688 1.507 1.021 1.00 95.75 96 TRP A C 1
ATOM 743 O O . TRP A 1 96 ? 6.003 1.352 2.033 1.00 95.75 96 TRP A O 1
ATOM 753 N N . GLY A 1 97 ? 6.823 2.682 0.407 1.00 95.00 97 GLY A N 1
ATOM 754 C CA . GLY A 1 97 ? 6.157 3.918 0.802 1.00 95.00 97 GLY A CA 1
ATOM 755 C C . GLY A 1 97 ? 4.632 3.871 0.690 1.00 95.00 97 GLY A C 1
ATOM 756 O O . GLY A 1 97 ? 3.979 4.765 1.211 1.00 95.00 97 GLY A O 1
ATOM 757 N N . LEU A 1 98 ? 4.048 2.826 0.088 1.00 96.88 98 LEU A N 1
ATOM 758 C CA . LEU A 1 98 ? 2.601 2.591 0.107 1.00 96.88 98 LEU A CA 1
ATOM 759 C C . LEU A 1 98 ? 2.101 2.031 1.446 1.00 96.88 98 LEU A C 1
ATOM 761 O O . LEU A 1 98 ? 0.898 2.044 1.698 1.00 96.88 98 LEU A O 1
ATOM 765 N N . LEU A 1 99 ? 2.986 1.551 2.326 1.00 96.00 99 LEU A N 1
ATOM 766 C CA . LEU A 1 99 ? 2.594 0.982 3.618 1.00 96.00 99 LEU A CA 1
ATOM 767 C C . LEU A 1 99 ? 1.596 1.872 4.401 1.00 96.00 99 LEU A C 1
ATOM 769 O O . LEU A 1 99 ? 0.561 1.345 4.818 1.00 96.00 99 LEU A O 1
ATOM 773 N N . PRO A 1 100 ? 1.812 3.196 4.557 1.00 94.12 100 PRO A N 1
ATOM 774 C CA . PRO A 1 100 ? 0.895 4.042 5.315 1.00 94.12 100 PRO A CA 1
ATOM 775 C C . PRO A 1 100 ? -0.516 4.087 4.731 1.00 94.12 100 PRO A C 1
ATOM 777 O O . PRO A 1 100 ? -1.489 4.117 5.482 1.00 94.12 100 PRO A O 1
ATOM 780 N N . VAL A 1 101 ? -0.651 4.062 3.401 1.00 95.69 101 VAL A N 1
ATOM 781 C CA . VAL A 1 101 ? -1.972 4.109 2.759 1.00 95.69 101 VAL A CA 1
ATOM 782 C C . VAL A 1 101 ? -2.701 2.776 2.832 1.00 95.69 101 VAL A C 1
ATOM 784 O O . VAL A 1 101 ? -3.919 2.767 2.971 1.00 95.69 101 VAL A O 1
ATOM 787 N N . PHE A 1 102 ? -1.980 1.654 2.856 1.00 96.25 102 PHE A N 1
ATOM 788 C CA . PHE A 1 102 ? -2.573 0.346 3.156 1.00 96.25 102 PHE A CA 1
ATOM 789 C C . PHE A 1 102 ? -3.027 0.233 4.618 1.00 96.25 102 PHE A C 1
ATOM 791 O O . PHE A 1 102 ? -3.966 -0.497 4.924 1.00 96.25 102 PHE A O 1
ATOM 798 N N . CYS A 1 103 ? -2.418 0.998 5.524 1.00 93.06 103 CYS A N 1
ATOM 799 C CA . CYS A 1 103 ? -2.852 1.115 6.915 1.00 93.06 103 CYS A CA 1
ATOM 800 C C . CYS A 1 103 ? -4.051 2.058 7.124 1.00 93.06 103 CYS A C 1
ATOM 802 O O . CYS A 1 103 ? -4.563 2.148 8.242 1.00 93.06 103 CYS A O 1
ATOM 804 N N . ARG A 1 104 ? -4.550 2.719 6.070 1.00 91.25 104 ARG A N 1
ATOM 805 C CA . ARG A 1 104 ? -5.723 3.597 6.129 1.00 91.25 104 ARG A CA 1
ATOM 806 C C . ARG A 1 104 ? -7.024 2.797 5.957 1.00 91.25 104 ARG A C 1
ATOM 808 O O . ARG A 1 104 ? -7.410 2.446 4.843 1.00 91.25 104 ARG A O 1
ATOM 815 N N . TYR A 1 105 ? -7.713 2.554 7.073 1.00 88.69 105 TYR A N 1
ATOM 816 C CA . TYR A 1 105 ? -8.947 1.750 7.166 1.00 88.69 105 TYR A CA 1
ATOM 817 C C . TYR A 1 105 ? -8.856 0.315 6.593 1.00 88.69 105 TYR A C 1
ATOM 819 O O . TYR A 1 105 ? -9.750 -0.079 5.848 1.00 88.69 105 TYR A O 1
ATOM 827 N N . PRO A 1 106 ? -7.823 -0.490 6.906 1.00 92.38 106 PRO A N 1
ATOM 828 C CA . PRO A 1 106 ? -7.666 -1.803 6.296 1.00 92.38 106 PRO A CA 1
ATOM 829 C C . PRO A 1 106 ? -8.824 -2.764 6.566 1.00 92.38 106 PRO A C 1
ATOM 831 O O . PRO A 1 106 ? -9.428 -2.768 7.642 1.00 92.38 106 PRO A O 1
ATOM 834 N N . THR A 1 107 ? -9.095 -3.624 5.588 1.00 92.81 107 THR A N 1
ATOM 835 C CA . THR A 1 107 ? -10.235 -4.559 5.603 1.00 92.81 107 THR A CA 1
ATOM 836 C C . THR A 1 107 ? -9.995 -5.819 6.435 1.00 92.81 107 THR A C 1
ATOM 838 O O . THR A 1 107 ? -10.945 -6.495 6.824 1.00 92.81 107 THR A O 1
ATOM 841 N N . ASP A 1 108 ? -8.738 -6.132 6.754 1.00 92.19 108 ASP A N 1
ATOM 842 C CA . ASP A 1 108 ? -8.309 -7.401 7.352 1.00 92.19 108 ASP A CA 1
ATOM 843 C C . ASP A 1 108 ? -7.379 -7.221 8.566 1.00 92.19 108 ASP A C 1
ATOM 845 O O . ASP A 1 108 ? -6.581 -8.103 8.900 1.00 92.19 108 ASP A O 1
ATOM 849 N N . THR A 1 109 ? -7.483 -6.085 9.268 1.00 86.19 109 THR A N 1
ATOM 850 C CA . THR A 1 109 ? -6.603 -5.736 10.398 1.00 86.19 109 THR A CA 1
ATOM 851 C C . THR A 1 109 ? -6.512 -6.844 11.438 1.00 86.19 109 THR A C 1
ATOM 853 O O . THR A 1 109 ? -5.419 -7.198 11.869 1.00 86.19 109 THR A O 1
ATOM 856 N N . ARG A 1 110 ? -7.650 -7.431 11.832 1.00 81.06 110 ARG A N 1
ATOM 857 C CA . ARG A 1 110 ? -7.687 -8.467 12.877 1.00 81.06 110 ARG A CA 1
ATOM 858 C C . ARG A 1 110 ? -6.849 -9.693 12.518 1.00 81.06 110 ARG A C 1
ATOM 860 O O . ARG A 1 110 ? -6.228 -10.272 13.400 1.00 81.06 110 ARG A O 1
ATOM 867 N N . GLN A 1 111 ? -6.852 -10.095 11.252 1.00 87.88 111 GLN A N 1
ATOM 868 C CA . GLN A 1 111 ? -6.168 -11.298 10.787 1.00 87.88 111 GLN A CA 1
ATOM 869 C C . GLN A 1 111 ? -4.706 -11.016 10.427 1.00 87.88 111 GLN A C 1
ATOM 871 O O . GLN A 1 111 ? -3.853 -11.884 10.587 1.00 87.88 111 GLN A O 1
ATOM 876 N N . SER A 1 112 ? -4.419 -9.810 9.936 1.00 88.56 112 SER A N 1
ATOM 877 C CA . SER A 1 112 ? -3.140 -9.491 9.298 1.00 88.56 112 SER A CA 1
ATOM 878 C C . SER A 1 112 ? -2.174 -8.715 10.199 1.00 88.56 112 SER A C 1
ATOM 880 O O . SER A 1 112 ? -0.972 -8.710 9.935 1.00 88.56 112 SER A O 1
ATOM 882 N N . PHE A 1 113 ? -2.649 -8.108 11.293 1.00 84.31 113 PHE A N 1
ATOM 883 C CA . PHE A 1 113 ? -1.828 -7.229 12.130 1.00 84.31 113 PHE A CA 1
ATOM 884 C C . PHE A 1 113 ? -0.624 -7.932 12.771 1.00 84.31 113 PHE A C 1
ATOM 886 O O . PHE A 1 113 ? 0.486 -7.424 12.674 1.00 84.31 113 PHE A O 1
ATOM 893 N N . GLY A 1 114 ? -0.788 -9.130 13.344 1.00 83.12 114 GLY A N 1
ATOM 894 C CA . GLY A 1 114 ? 0.340 -9.851 13.952 1.00 83.12 114 GLY A CA 1
ATOM 895 C C . GLY A 1 114 ? 1.463 -10.170 12.953 1.00 83.12 114 GLY A C 1
ATOM 896 O O . GLY A 1 114 ? 2.647 -10.048 13.274 1.00 83.12 114 GLY A O 1
ATOM 897 N N . SER A 1 115 ? 1.104 -10.530 11.718 1.00 89.56 115 SER A N 1
ATOM 898 C CA . SER A 1 115 ? 2.066 -10.726 10.627 1.00 89.56 115 SER A CA 1
ATOM 899 C C . SER A 1 115 ? 2.698 -9.408 10.193 1.00 89.56 115 SER A C 1
ATOM 901 O O . SER A 1 115 ? 3.912 -9.356 9.990 1.00 89.56 115 SER A O 1
ATOM 903 N N . LEU A 1 116 ? 1.911 -8.332 10.115 1.00 88.25 116 LEU A N 1
ATOM 904 C CA . LEU A 1 116 ? 2.410 -7.003 9.786 1.00 88.25 116 LEU A CA 1
ATOM 905 C C . LEU A 1 116 ? 3.452 -6.538 10.809 1.00 88.25 116 LEU A C 1
ATOM 907 O O . LEU A 1 116 ? 4.549 -6.155 10.416 1.00 88.25 116 LEU A O 1
ATOM 911 N N . THR A 1 117 ? 3.173 -6.652 12.111 1.00 83.81 117 THR A N 1
ATOM 912 C CA . THR A 1 117 ? 4.092 -6.248 13.188 1.00 83.81 117 THR A CA 1
ATOM 913 C C . THR A 1 117 ? 5.460 -6.917 13.056 1.00 83.81 117 THR A C 1
ATOM 915 O O . THR A 1 117 ? 6.484 -6.248 13.189 1.00 83.81 117 THR A O 1
ATOM 918 N N . LYS A 1 118 ? 5.510 -8.213 12.717 1.00 86.38 118 LYS A N 1
ATOM 919 C CA . LYS A 1 118 ? 6.780 -8.926 12.479 1.00 86.38 118 LYS A CA 1
ATOM 920 C C . LYS A 1 118 ? 7.586 -8.295 11.338 1.00 86.38 118 LYS A C 1
ATOM 922 O O . LYS A 1 118 ? 8.799 -8.115 11.470 1.00 86.38 118 LYS A O 1
ATOM 927 N N . HIS A 1 119 ? 6.921 -7.918 10.246 1.00 86.81 119 HIS A N 1
ATOM 928 C CA . HIS A 1 119 ? 7.563 -7.231 9.124 1.00 86.81 119 HIS A CA 1
ATOM 929 C C . HIS A 1 119 ? 8.022 -5.821 9.510 1.00 86.81 119 HIS A C 1
ATOM 931 O O . HIS A 1 119 ? 9.162 -5.466 9.218 1.00 86.81 119 HIS A O 1
ATOM 937 N N . LEU A 1 120 ? 7.199 -5.048 10.230 1.00 83.25 120 LEU A N 1
ATOM 938 C CA . LEU A 1 120 ? 7.561 -3.706 10.704 1.00 83.25 120 LEU A CA 1
ATOM 939 C C . LEU A 1 120 ? 8.809 -3.733 11.591 1.00 83.25 120 LEU A C 1
ATOM 941 O O . LEU A 1 120 ? 9.724 -2.944 11.374 1.00 83.25 120 LEU A O 1
ATOM 945 N N . ILE A 1 121 ? 8.902 -4.685 12.527 1.00 80.50 121 ILE A N 1
ATOM 946 C CA . ILE A 1 121 ? 10.096 -4.868 13.369 1.00 80.50 121 ILE A CA 1
ATOM 947 C C . ILE A 1 121 ? 11.332 -5.157 12.506 1.00 80.50 121 ILE A C 1
ATOM 949 O O . ILE A 1 121 ? 12.398 -4.580 12.728 1.00 80.50 121 ILE A O 1
ATOM 953 N N . SER A 1 122 ? 11.206 -6.031 11.503 1.00 83.81 122 SER A N 1
ATOM 954 C CA . SER A 1 122 ? 12.302 -6.320 10.570 1.00 83.81 122 SER A CA 1
ATOM 955 C C . SER A 1 122 ? 12.717 -5.075 9.773 1.00 83.81 122 SER A C 1
ATOM 957 O O . SER A 1 122 ? 13.914 -4.828 9.610 1.00 83.81 122 SER A O 1
ATOM 959 N N . PHE A 1 123 ? 11.759 -4.261 9.313 1.00 82.31 123 PHE A N 1
ATOM 960 C CA . PHE A 1 123 ? 12.053 -3.017 8.601 1.00 82.31 123 PHE A CA 1
ATOM 961 C C . PHE A 1 123 ? 12.737 -1.982 9.489 1.00 82.31 123 PHE A C 1
ATOM 963 O O . PHE A 1 123 ? 13.742 -1.423 9.055 1.00 82.31 123 PHE A O 1
ATOM 970 N N . LEU A 1 124 ? 12.271 -1.788 10.728 1.00 75.88 124 LEU A N 1
ATOM 971 C CA . LEU A 1 124 ? 12.886 -0.865 11.688 1.00 75.88 124 LEU A CA 1
ATOM 972 C C . LEU A 1 124 ? 14.371 -1.178 11.905 1.00 75.88 124 LEU A C 1
ATOM 974 O O . LEU A 1 124 ? 15.189 -0.262 11.912 1.00 75.88 124 LEU A O 1
ATOM 978 N N . LYS A 1 125 ? 14.725 -2.464 12.008 1.00 79.00 125 LYS A N 1
ATOM 979 C CA . LYS A 1 125 ? 16.113 -2.903 12.215 1.00 79.00 125 LYS A CA 1
ATOM 980 C C . LYS A 1 125 ? 17.003 -2.739 10.982 1.00 79.00 125 LYS A C 1
ATOM 982 O O . LYS A 1 125 ? 18.197 -2.505 11.121 1.00 79.00 125 LYS A O 1
ATOM 987 N N . LYS A 1 126 ? 16.453 -2.930 9.779 1.00 79.75 126 LYS A N 1
ATOM 988 C CA . LYS A 1 126 ? 17.248 -3.075 8.544 1.00 79.75 126 LYS A CA 1
ATOM 989 C C . LYS A 1 126 ? 17.240 -1.849 7.633 1.00 79.75 126 LYS A C 1
ATOM 991 O O . LYS A 1 126 ? 18.128 -1.727 6.798 1.00 79.75 126 LYS A O 1
ATOM 996 N N . ASN A 1 127 ? 16.229 -0.987 7.727 1.00 76.31 127 ASN A N 1
ATOM 997 C CA . ASN A 1 127 ? 15.972 0.058 6.738 1.00 76.31 127 ASN A CA 1
ATOM 998 C C . ASN A 1 127 ? 15.598 1.372 7.440 1.00 76.31 127 ASN A C 1
ATOM 1000 O O . ASN A 1 127 ? 14.426 1.628 7.710 1.00 76.31 127 ASN A O 1
ATOM 1004 N N . SER A 1 128 ? 16.589 2.225 7.711 1.00 76.69 128 SER A N 1
ATOM 1005 C CA . SER A 1 128 ? 16.375 3.519 8.381 1.00 76.69 128 SER A CA 1
ATOM 1006 C C . SER A 1 128 ? 15.413 4.442 7.626 1.00 76.69 128 SER A C 1
ATOM 1008 O O . SER A 1 128 ? 14.594 5.111 8.247 1.00 76.69 128 SER A O 1
ATOM 1010 N N . PHE A 1 129 ? 15.434 4.421 6.288 1.00 81.50 129 PHE A N 1
ATOM 1011 C CA . PHE A 1 129 ? 14.540 5.240 5.458 1.00 81.50 129 PHE A CA 1
ATOM 1012 C C . PHE A 1 129 ? 13.046 4.915 5.655 1.00 81.50 129 PHE A C 1
ATOM 1014 O O . PHE A 1 129 ? 12.193 5.741 5.352 1.00 81.50 129 PHE A O 1
ATOM 1021 N N . MET A 1 130 ? 12.715 3.730 6.181 1.00 81.75 130 MET A N 1
ATOM 1022 C CA . MET A 1 130 ? 11.330 3.305 6.412 1.00 81.75 130 MET A CA 1
ATOM 1023 C C . MET A 1 130 ? 10.739 3.834 7.718 1.00 81.75 130 MET A C 1
ATOM 1025 O O . MET A 1 130 ? 9.534 3.708 7.923 1.00 81.75 130 MET A O 1
ATOM 1029 N N . HIS A 1 131 ? 11.550 4.389 8.624 1.00 82.38 131 HIS A N 1
ATOM 1030 C CA . HIS A 1 131 ? 11.110 4.727 9.984 1.00 82.38 131 HIS A CA 1
ATOM 1031 C C . HIS A 1 131 ? 9.923 5.693 9.995 1.00 82.38 131 HIS A C 1
ATOM 1033 O O . HIS A 1 131 ? 8.968 5.469 10.737 1.00 82.38 131 HIS A O 1
ATOM 1039 N N . GLU A 1 132 ? 9.942 6.705 9.129 1.00 82.75 132 GLU A N 1
ATOM 1040 C CA . GLU A 1 132 ? 8.843 7.663 8.986 1.00 82.75 132 GLU A CA 1
ATOM 1041 C C . GLU A 1 132 ? 7.566 6.994 8.459 1.00 82.75 132 GLU A C 1
ATOM 1043 O O . GLU A 1 132 ? 6.503 7.124 9.063 1.00 82.75 132 GLU A O 1
ATOM 1048 N N . SER A 1 133 ? 7.671 6.196 7.391 1.00 86.19 133 SER A N 1
ATOM 1049 C CA . SER A 1 133 ? 6.524 5.454 6.849 1.00 86.19 133 SER A CA 1
ATOM 1050 C C . SER A 1 133 ? 5.918 4.518 7.895 1.00 86.19 133 SER A C 1
ATOM 1052 O O . SER A 1 133 ? 4.700 4.455 8.042 1.00 86.19 133 SER A O 1
ATOM 1054 N N . ILE A 1 134 ? 6.748 3.827 8.678 1.00 85.81 134 ILE A N 1
ATOM 1055 C CA . ILE A 1 134 ? 6.286 2.946 9.757 1.00 85.81 134 ILE A CA 1
ATOM 1056 C C . ILE A 1 134 ? 5.551 3.750 10.831 1.00 85.81 134 ILE A C 1
ATOM 1058 O O . ILE A 1 134 ? 4.475 3.338 11.258 1.00 85.81 134 ILE A O 1
ATOM 1062 N N . ALA A 1 135 ? 6.077 4.908 11.231 1.00 80.94 135 ALA A N 1
ATOM 1063 C CA . ALA A 1 135 ? 5.422 5.770 12.207 1.00 80.94 135 ALA A CA 1
ATOM 1064 C C . ALA A 1 135 ? 4.038 6.248 11.732 1.00 80.94 135 ALA A C 1
ATOM 1066 O O . ALA A 1 135 ? 3.062 6.117 12.471 1.00 80.94 135 ALA A O 1
ATOM 1067 N N . ILE A 1 136 ? 3.924 6.717 10.483 1.00 86.00 136 ILE A N 1
ATOM 1068 C CA . ILE A 1 136 ? 2.640 7.143 9.893 1.00 86.00 136 ILE A CA 1
ATOM 1069 C C . ILE A 1 136 ? 1.662 5.961 9.813 1.00 86.00 136 ILE A C 1
ATOM 1071 O O . ILE A 1 136 ? 0.479 6.103 10.113 1.00 86.00 136 ILE A O 1
ATOM 1075 N N . SER A 1 137 ? 2.156 4.777 9.453 1.00 89.06 137 SER A N 1
ATOM 1076 C CA . SER A 1 137 ? 1.348 3.554 9.367 1.00 89.06 137 SER A CA 1
ATOM 1077 C C . SER A 1 137 ? 0.760 3.162 10.720 1.00 89.06 137 SER A C 1
ATOM 1079 O O . SER A 1 137 ? -0.422 2.844 10.825 1.00 89.06 137 SER A O 1
ATOM 1081 N N . LEU A 1 138 ? 1.574 3.225 11.775 1.00 82.25 138 LEU A N 1
ATOM 1082 C CA . LEU A 1 138 ? 1.135 2.956 13.141 1.00 82.25 138 LEU A CA 1
ATOM 1083 C C . LEU A 1 138 ? 0.129 3.999 13.624 1.00 82.25 138 LEU A C 1
ATOM 1085 O O . LEU A 1 138 ? -0.861 3.627 14.252 1.00 82.25 138 LEU A O 1
ATOM 1089 N N . GLN A 1 139 ? 0.336 5.274 13.291 1.00 81.62 139 GLN A N 1
ATOM 1090 C CA . GLN A 1 139 ? -0.622 6.334 13.596 1.00 81.62 139 GLN A CA 1
ATOM 1091 C C . GLN A 1 139 ? -1.981 6.052 12.937 1.00 81.62 139 GLN A C 1
ATOM 1093 O O . GLN A 1 139 ? -2.994 6.022 13.632 1.00 81.62 139 GLN A O 1
ATOM 1098 N N . ALA A 1 140 ? -1.994 5.732 11.638 1.00 85.06 140 ALA A N 1
ATOM 1099 C CA . ALA A 1 140 ? -3.214 5.411 10.895 1.00 85.06 140 ALA A CA 1
ATOM 1100 C C . ALA A 1 140 ? -3.963 4.201 11.477 1.00 85.06 140 ALA A C 1
ATOM 1102 O O . ALA A 1 140 ? -5.188 4.228 11.615 1.00 85.06 140 ALA A O 1
ATOM 1103 N N . LEU A 1 141 ? -3.229 3.153 11.871 1.00 82.56 141 LEU A N 1
ATOM 1104 C CA . LEU A 1 141 ? -3.824 2.005 12.552 1.00 82.56 141 LEU A CA 1
ATOM 1105 C C . LEU A 1 141 ? -4.408 2.417 13.903 1.00 82.56 141 LEU A C 1
ATOM 1107 O O . LEU A 1 141 ? -5.542 2.061 14.194 1.00 82.56 141 LEU A O 1
ATOM 1111 N N . THR A 1 142 ? -3.683 3.196 14.704 1.00 75.38 142 THR A N 1
ATOM 1112 C CA . THR A 1 142 ? -4.147 3.636 16.029 1.00 75.38 142 THR A CA 1
ATOM 1113 C C . THR A 1 142 ? -5.410 4.504 15.923 1.00 75.38 142 THR A C 1
ATOM 1115 O O . THR A 1 142 ? -6.358 4.300 16.682 1.00 75.38 142 THR A O 1
ATOM 1118 N N . ASP A 1 143 ? -5.489 5.393 14.930 1.00 77.00 143 ASP A N 1
ATOM 1119 C CA . ASP A 1 143 ? -6.669 6.234 14.686 1.00 77.00 143 ASP A CA 1
ATOM 1120 C C . ASP A 1 143 ? -7.920 5.418 14.316 1.00 77.00 143 ASP A C 1
ATOM 1122 O O . ASP A 1 143 ? -9.019 5.730 14.783 1.00 77.00 143 ASP A O 1
ATOM 1126 N N . LEU A 1 144 ? -7.766 4.303 13.590 1.00 75.00 144 LEU A N 1
ATOM 1127 C CA . LEU A 1 144 ? -8.858 3.351 13.344 1.00 75.00 144 LEU A CA 1
ATOM 1128 C C . LEU A 1 144 ? -9.409 2.740 14.647 1.00 75.00 144 LEU A C 1
ATOM 1130 O O . LEU A 1 144 ? -10.614 2.492 14.771 1.00 75.00 144 LEU A O 1
ATOM 1134 N N . PHE A 1 145 ? -8.540 2.488 15.629 1.00 65.44 145 PHE A N 1
ATOM 1135 C CA . PHE A 1 145 ? -8.935 1.890 16.908 1.00 65.44 145 PHE A CA 1
ATOM 1136 C C . PHE A 1 145 ? -9.626 2.866 17.844 1.00 65.44 145 PHE A C 1
ATOM 1138 O O . PHE A 1 145 ? -10.522 2.450 18.578 1.00 65.44 145 PHE A O 1
ATOM 1145 N N . PHE A 1 146 ? -9.267 4.148 17.812 1.00 63.78 146 PHE A N 1
ATOM 1146 C CA . PHE A 1 146 ? -9.989 5.164 18.580 1.00 63.78 146 PHE A CA 1
ATOM 1147 C C . PHE A 1 146 ? -11.430 5.336 18.089 1.00 63.78 146 PHE A C 1
ATOM 1149 O O . PHE A 1 146 ? -12.318 5.588 18.899 1.00 63.78 146 PHE A O 1
ATOM 1156 N N . GLY A 1 147 ? -11.684 5.086 16.800 1.00 62.62 147 GLY A N 1
ATOM 1157 C CA . GLY A 1 147 ? -13.038 4.960 16.255 1.00 62.62 147 GLY A CA 1
ATOM 1158 C C . GLY A 1 147 ? -13.735 3.616 16.534 1.00 62.62 147 GLY A C 1
ATOM 1159 O O . GLY A 1 147 ? -14.900 3.465 16.177 1.00 62.62 147 GLY A O 1
ATOM 1160 N N . SER A 1 148 ? -13.057 2.632 17.144 1.00 58.41 148 SER A N 1
ATOM 1161 C CA . SER A 1 148 ? -13.566 1.266 17.367 1.00 58.41 148 SER A CA 1
ATOM 1162 C C . SER A 1 148 ? -13.899 0.964 18.848 1.00 58.41 148 SER A C 1
ATOM 1164 O O . SER A 1 148 ? -13.309 1.570 19.752 1.00 58.41 148 SER A O 1
ATOM 1166 N N . PRO A 1 149 ? -14.794 -0.014 19.129 1.00 58.34 149 PRO A N 1
ATOM 1167 C CA . PRO A 1 149 ? -15.151 -0.440 20.489 1.00 58.34 149 PRO A CA 1
ATOM 1168 C C . PRO A 1 149 ? -13.958 -0.953 21.330 1.00 58.34 149 PRO A C 1
ATOM 1170 O O . PRO A 1 149 ? -13.014 -1.528 20.772 1.00 58.34 149 PRO A O 1
ATOM 1173 N N . PRO A 1 150 ? -13.999 -0.790 22.671 1.00 58.88 150 PRO A N 1
ATOM 1174 C CA . PRO A 1 150 ? -12.895 -1.074 23.599 1.00 58.88 150 PRO A CA 1
ATOM 1175 C C . PRO A 1 150 ? -12.345 -2.505 23.568 1.00 58.88 150 PRO A C 1
ATOM 1177 O O . PRO A 1 150 ? -11.155 -2.688 23.823 1.00 58.88 150 PRO A O 1
ATOM 1180 N N . GLU A 1 151 ? -13.139 -3.516 23.195 1.00 61.78 151 GLU A N 1
ATOM 1181 C CA . GLU A 1 151 ? -12.705 -4.927 23.245 1.00 61.78 151 GLU A CA 1
ATOM 1182 C C . GLU A 1 151 ? -11.523 -5.250 22.309 1.00 61.78 151 GLU A C 1
ATOM 1184 O O . GLU A 1 151 ? -10.896 -6.301 22.423 1.00 61.78 151 GLU A O 1
ATOM 1189 N N . LYS A 1 152 ? -11.208 -4.364 21.354 1.00 60.28 152 LYS A N 1
ATOM 1190 C CA . LYS A 1 152 ? -10.115 -4.534 20.381 1.00 60.28 152 LYS A CA 1
ATOM 1191 C C . LYS A 1 152 ? -8.809 -3.835 20.790 1.00 60.28 152 LYS A C 1
ATOM 1193 O O . LYS A 1 152 ? -7.869 -3.840 20.006 1.00 60.28 152 LYS A O 1
ATOM 1198 N N . ARG A 1 153 ? -8.723 -3.224 21.978 1.00 65.69 153 ARG A N 1
ATOM 1199 C CA . ARG A 1 153 ? -7.575 -2.379 22.376 1.00 65.69 153 ARG A CA 1
ATOM 1200 C C . ARG A 1 153 ? -6.410 -3.145 23.021 1.00 65.69 153 ARG A C 1
ATOM 1202 O O . ARG A 1 153 ? -5.284 -2.656 22.973 1.00 65.69 153 ARG A O 1
ATOM 1209 N N . SER A 1 154 ? -6.643 -4.344 23.565 1.00 67.94 154 SER A N 1
ATOM 1210 C CA . SER A 1 154 ? -5.614 -5.124 24.281 1.00 67.94 154 SER A CA 1
ATOM 1211 C C . SER A 1 154 ? -4.461 -5.576 23.379 1.00 67.94 154 SER A C 1
ATOM 1213 O O . SER A 1 154 ? -3.307 -5.279 23.664 1.00 67.94 154 SER A O 1
ATOM 1215 N N . TYR A 1 155 ? -4.759 -6.191 22.231 1.00 65.44 155 TYR A N 1
ATOM 1216 C CA . TYR A 1 155 ? -3.718 -6.685 21.318 1.00 65.44 155 TYR A CA 1
ATOM 1217 C C . TYR A 1 155 ? -2.850 -5.567 20.719 1.00 65.44 155 TYR A C 1
ATOM 1219 O O . TYR A 1 155 ? -1.701 -5.793 20.335 1.00 65.44 155 TYR A O 1
ATOM 1227 N N . LEU A 1 156 ? -3.407 -4.358 20.594 1.00 65.31 156 LEU A N 1
ATOM 1228 C CA . LEU A 1 156 ? -2.690 -3.202 20.074 1.00 65.31 156 LEU A CA 1
ATOM 1229 C C . LEU A 1 156 ? -1.727 -2.651 21.127 1.00 65.31 156 LEU A C 1
ATOM 1231 O O . LEU A 1 156 ? -0.602 -2.307 20.777 1.00 65.31 156 LEU A O 1
ATOM 1235 N N . LYS A 1 157 ? -2.136 -2.629 22.404 1.00 69.38 157 LYS A N 1
ATOM 1236 C CA . LYS A 1 157 ? -1.254 -2.272 23.522 1.00 69.38 157 LYS A CA 1
ATOM 1237 C C . LYS A 1 157 ? -0.010 -3.161 23.527 1.00 69.38 157 LYS A C 1
ATOM 1239 O O . LYS A 1 157 ? 1.100 -2.637 23.565 1.00 69.38 157 LYS A O 1
ATOM 1244 N N . ASP A 1 158 ? -0.189 -4.472 23.377 1.00 70.94 158 ASP A N 1
ATOM 1245 C CA . ASP A 1 158 ? 0.928 -5.422 23.347 1.00 70.94 158 ASP A CA 1
ATOM 1246 C C . ASP A 1 158 ? 1.845 -5.182 22.142 1.00 70.94 158 ASP A C 1
ATOM 1248 O O . ASP A 1 158 ? 3.067 -5.127 22.276 1.00 70.94 158 ASP A O 1
ATOM 1252 N N . ALA A 1 159 ? 1.275 -4.966 20.954 1.00 69.19 159 ALA A N 1
ATOM 1253 C CA . ALA A 1 159 ? 2.068 -4.743 19.750 1.00 69.19 159 ALA A CA 1
ATOM 1254 C C . ALA A 1 159 ? 2.806 -3.398 19.743 1.00 69.19 159 ALA A C 1
ATOM 1256 O O . ALA A 1 159 ? 3.971 -3.349 19.345 1.00 69.19 159 ALA A O 1
ATOM 1257 N N . ILE A 1 160 ? 2.158 -2.314 20.183 1.00 71.62 160 ILE A N 1
ATOM 1258 C CA . ILE A 1 160 ? 2.798 -1.001 20.316 1.00 71.62 160 ILE A CA 1
ATOM 1259 C C . ILE A 1 160 ? 3.865 -1.063 21.416 1.00 71.62 160 ILE A C 1
ATOM 1261 O O . ILE A 1 160 ? 4.957 -0.541 21.211 1.00 71.62 160 ILE A O 1
ATOM 1265 N N . GLY A 1 161 ? 3.610 -1.771 22.523 1.00 71.12 161 GLY A N 1
ATOM 1266 C CA . GLY A 1 161 ? 4.590 -2.035 23.579 1.00 71.12 161 GLY A CA 1
ATOM 1267 C C . GLY A 1 161 ? 5.830 -2.749 23.045 1.00 71.12 161 GLY A C 1
ATOM 1268 O O . GLY A 1 161 ? 6.944 -2.250 23.198 1.00 71.12 161 GLY A O 1
ATOM 1269 N N . CYS A 1 162 ? 5.646 -3.855 22.315 1.00 70.12 162 CYS A N 1
ATOM 1270 C CA . CYS A 1 162 ? 6.748 -4.569 21.670 1.00 70.12 162 CYS A CA 1
ATOM 1271 C C . CYS A 1 162 ? 7.534 -3.680 20.696 1.00 70.12 162 CYS A C 1
ATOM 1273 O O . CYS A 1 162 ? 8.762 -3.725 20.680 1.00 70.12 162 CYS A O 1
ATOM 1275 N N . LEU A 1 163 ? 6.853 -2.860 19.890 1.00 68.69 163 LEU A N 1
ATOM 1276 C CA . LEU A 1 163 ? 7.517 -1.934 18.971 1.00 68.69 163 LEU A CA 1
ATOM 1277 C C . LEU A 1 163 ? 8.302 -0.850 19.729 1.00 68.69 163 LEU A C 1
ATOM 1279 O O . LEU A 1 163 ? 9.424 -0.529 19.335 1.00 68.69 163 LEU A O 1
ATOM 1283 N N . ALA A 1 164 ? 7.748 -0.309 20.820 1.00 70.38 164 ALA A N 1
ATOM 1284 C CA . ALA A 1 164 ? 8.372 0.745 21.621 1.00 70.38 164 ALA A CA 1
ATOM 1285 C C . ALA A 1 164 ? 9.657 0.254 22.296 1.00 70.38 164 ALA A C 1
ATOM 1287 O O . ALA A 1 164 ? 10.646 0.985 22.342 1.00 70.38 164 ALA A O 1
ATOM 1288 N N . SER A 1 165 ? 9.659 -0.997 22.767 1.00 69.62 165 SER A N 1
ATOM 1289 C CA . SER A 1 165 ? 10.824 -1.633 23.387 1.00 69.62 165 SER A CA 1
ATOM 1290 C C . SER A 1 165 ? 11.964 -1.927 22.409 1.00 69.62 165 SER A C 1
ATOM 1292 O O . SER A 1 165 ? 13.100 -2.069 22.848 1.00 69.62 165 SER A O 1
ATOM 1294 N N . ILE A 1 166 ? 11.684 -2.033 21.104 1.00 67.12 166 ILE A N 1
ATOM 1295 C CA . ILE A 1 166 ? 12.681 -2.392 20.073 1.00 67.12 166 ILE A CA 1
ATOM 1296 C C . ILE A 1 166 ? 13.161 -1.158 19.286 1.00 67.12 166 ILE A C 1
ATOM 1298 O O . ILE A 1 166 ? 14.176 -1.215 18.596 1.00 67.12 166 ILE A O 1
ATOM 1302 N N . SER A 1 167 ? 12.437 -0.040 19.343 1.00 65.94 167 SER A N 1
ATOM 1303 C CA . SER A 1 167 ? 12.766 1.154 18.565 1.00 65.94 167 SER A CA 1
ATOM 1304 C C . SER A 1 167 ? 13.917 1.958 19.187 1.00 65.94 167 SER A C 1
ATOM 1306 O O . SER A 1 167 ? 13.706 2.713 20.136 1.00 65.94 167 SER A O 1
ATOM 1308 N N . ASP A 1 168 ? 15.101 1.900 18.571 1.00 62.09 168 ASP A N 1
ATOM 1309 C CA . ASP A 1 168 ? 16.283 2.693 18.964 1.00 62.09 168 ASP A CA 1
ATOM 1310 C C . ASP A 1 168 ? 16.185 4.188 18.582 1.00 62.09 168 ASP A C 1
ATOM 1312 O O . ASP A 1 168 ? 16.940 5.022 19.082 1.00 62.09 168 ASP A O 1
ATOM 1316 N N . SER A 1 169 ? 15.244 4.559 17.701 1.00 65.06 169 SER A N 1
ATOM 1317 C CA . SER A 1 169 ? 15.024 5.951 17.277 1.00 65.06 169 SER A CA 1
ATOM 1318 C C . SER A 1 169 ? 14.142 6.713 18.267 1.00 65.06 169 SER A C 1
ATOM 1320 O O . SER A 1 169 ? 13.034 6.276 18.588 1.00 65.06 169 SER A O 1
ATOM 1322 N N . SER A 1 170 ? 14.596 7.893 18.703 1.00 64.56 170 SER A N 1
ATOM 1323 C CA . SER A 1 170 ? 13.877 8.758 19.650 1.00 64.56 170 SER A CA 1
ATOM 1324 C C . SER A 1 170 ? 12.522 9.250 19.123 1.00 64.56 170 SER A C 1
ATOM 1326 O O . SER A 1 170 ? 11.605 9.464 19.916 1.00 64.56 170 SER A O 1
ATOM 1328 N N . ILE A 1 171 ? 12.364 9.391 17.802 1.00 64.38 171 ILE A N 1
ATOM 1329 C CA . ILE A 1 171 ? 11.118 9.847 17.162 1.00 64.38 171 ILE A CA 1
ATOM 1330 C C . ILE A 1 171 ? 10.091 8.715 17.140 1.00 64.38 171 ILE A C 1
ATOM 1332 O O . ILE A 1 171 ? 8.986 8.873 17.652 1.00 64.38 171 ILE A O 1
ATOM 1336 N N . THR A 1 172 ? 10.470 7.550 16.616 1.00 63.12 172 THR A N 1
ATOM 1337 C CA . THR A 1 172 ? 9.595 6.373 16.558 1.00 63.12 172 THR A CA 1
ATOM 1338 C C . THR A 1 172 ? 9.213 5.910 17.964 1.00 63.12 172 THR A C 1
ATOM 1340 O O . THR A 1 172 ? 8.042 5.642 18.222 1.00 63.12 172 THR A O 1
ATOM 1343 N N . LYS A 1 173 ? 10.165 5.923 18.908 1.00 67.12 173 LYS A N 1
ATOM 1344 C CA . LYS A 1 173 ? 9.909 5.637 20.325 1.00 67.12 173 LYS A CA 1
ATOM 1345 C C . LYS A 1 173 ? 8.912 6.625 20.934 1.00 67.12 173 LYS A C 1
ATOM 1347 O O . LYS A 1 173 ? 7.998 6.189 21.619 1.00 67.12 173 LYS A O 1
ATOM 1352 N N . ARG A 1 174 ? 9.031 7.930 20.652 1.00 70.25 174 ARG A N 1
ATOM 1353 C CA . ARG A 1 174 ? 8.073 8.946 21.126 1.00 70.25 174 ARG A CA 1
ATOM 1354 C C . ARG A 1 174 ? 6.675 8.715 20.563 1.00 70.25 174 ARG A C 1
ATOM 1356 O O . ARG A 1 174 ? 5.728 8.723 21.330 1.00 70.25 174 ARG A O 1
ATOM 1363 N N . ILE A 1 175 ? 6.545 8.473 19.259 1.00 68.94 175 ILE A N 1
ATOM 1364 C CA . ILE A 1 175 ? 5.241 8.232 18.615 1.00 68.94 175 ILE A CA 1
ATOM 1365 C C . ILE A 1 175 ? 4.580 6.976 19.193 1.00 68.94 175 ILE A C 1
ATOM 1367 O O . ILE A 1 175 ? 3.389 6.987 19.500 1.00 68.94 175 ILE A O 1
ATOM 1371 N N . LEU A 1 176 ? 5.357 5.910 19.397 1.00 70.19 176 LEU A N 1
ATOM 1372 C CA . LEU A 1 176 ? 4.884 4.672 20.011 1.00 70.19 176 LEU A CA 1
ATOM 1373 C C . LEU A 1 176 ? 4.468 4.873 21.474 1.00 70.19 176 LEU A C 1
ATOM 1375 O O . LEU A 1 176 ? 3.389 4.432 21.853 1.00 70.19 176 LEU A O 1
ATOM 1379 N N . ILE A 1 177 ? 5.270 5.584 22.274 1.00 72.06 177 ILE A N 1
ATOM 1380 C CA . ILE A 1 177 ? 4.934 5.927 23.665 1.00 72.06 177 ILE A CA 1
ATOM 1381 C C . ILE A 1 177 ? 3.670 6.790 23.718 1.00 72.06 177 ILE A C 1
ATOM 1383 O O . ILE A 1 177 ? 2.732 6.427 24.414 1.00 72.06 177 ILE A O 1
ATOM 1387 N N . SER A 1 178 ? 3.579 7.859 22.924 1.00 69.56 178 SER A N 1
ATOM 1388 C CA . SER A 1 178 ? 2.378 8.702 22.862 1.00 69.56 178 SER A CA 1
ATOM 1389 C C . SER A 1 178 ? 1.143 7.920 22.407 1.00 69.56 178 SER A C 1
ATOM 1391 O O . SER A 1 178 ? 0.028 8.210 22.834 1.00 69.56 178 SER A O 1
ATOM 1393 N N . SER A 1 179 ? 1.321 6.897 21.566 1.00 66.56 179 SER A N 1
ATOM 1394 C CA . SER A 1 179 ? 0.234 5.990 21.186 1.00 66.56 179 SER A CA 1
ATOM 1395 C C . SER A 1 179 ? -0.179 5.068 22.342 1.00 66.56 179 SER A C 1
ATOM 1397 O O . SER A 1 179 ? -1.375 4.851 22.527 1.00 66.56 179 SER A O 1
ATOM 1399 N N . LEU A 1 180 ? 0.769 4.569 23.150 1.00 68.94 180 LEU A N 1
ATOM 1400 C CA . LEU A 1 180 ? 0.485 3.797 24.373 1.00 68.94 180 LEU A CA 1
ATOM 1401 C C . LEU A 1 180 ? -0.237 4.642 25.424 1.00 68.94 180 LEU A C 1
ATOM 1403 O O . LEU A 1 180 ? -1.277 4.220 25.918 1.00 68.94 180 LEU A O 1
ATOM 1407 N N . GLU A 1 181 ? 0.257 5.847 25.707 1.00 70.56 181 GLU A N 1
ATOM 1408 C CA . GLU A 1 181 ? -0.352 6.781 26.663 1.00 70.56 181 GLU A CA 1
ATOM 1409 C C . GLU A 1 181 ? -1.799 7.115 26.264 1.00 70.56 181 GLU A C 1
ATOM 1411 O O . GLU A 1 181 ? -2.710 7.068 27.091 1.00 70.56 181 GLU A O 1
ATOM 1416 N N . ARG A 1 182 ? -2.052 7.369 24.969 1.00 68.56 182 ARG A N 1
ATOM 1417 C CA . ARG A 1 182 ? -3.417 7.580 24.451 1.00 68.56 182 ARG A CA 1
ATOM 1418 C C . ARG A 1 182 ? -4.323 6.360 24.643 1.00 68.56 182 ARG A C 1
ATOM 1420 O O . ARG A 1 182 ? -5.522 6.537 24.839 1.00 68.56 182 ARG A O 1
ATOM 1427 N N . LEU A 1 183 ? -3.791 5.138 24.576 1.00 65.88 183 LEU A N 1
ATOM 1428 C CA . LEU A 1 183 ? -4.567 3.923 24.849 1.00 65.88 183 LEU A CA 1
ATOM 1429 C C . LEU A 1 183 ? -4.862 3.757 26.344 1.00 65.88 183 LEU A C 1
ATOM 1431 O O . LEU A 1 183 ? -5.961 3.332 26.694 1.00 65.88 183 LEU A O 1
ATOM 1435 N N . GLU A 1 184 ? -3.924 4.111 27.221 1.00 64.12 184 GLU A N 1
ATOM 1436 C CA . GLU A 1 184 ? -4.109 4.060 28.676 1.00 64.12 184 GLU A CA 1
ATOM 1437 C C . GLU A 1 184 ? -5.150 5.069 29.166 1.00 64.12 184 GLU A C 1
ATOM 1439 O O . GLU A 1 184 ? -6.033 4.694 29.934 1.00 64.12 184 GLU A O 1
ATOM 1444 N N . LEU A 1 185 ? -5.143 6.298 28.639 1.00 58.31 185 LEU A N 1
ATOM 1445 C CA . LEU A 1 185 ? -6.155 7.319 28.951 1.00 58.31 185 LEU A CA 1
ATOM 1446 C C . LEU A 1 185 ? -7.583 6.871 28.615 1.00 58.31 185 LEU A C 1
ATOM 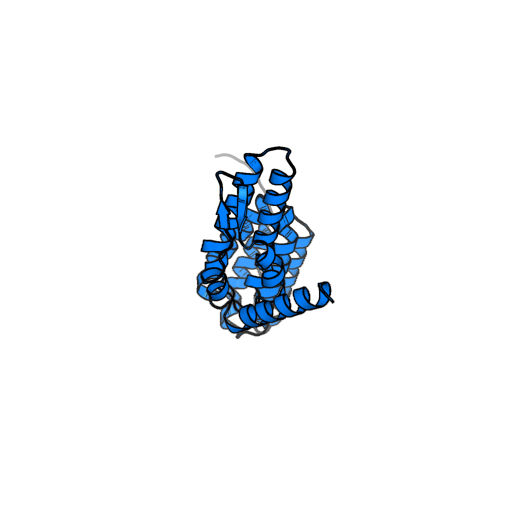1448 O O . LEU A 1 185 ? -8.538 7.240 29.292 1.00 58.31 185 LEU A O 1
ATOM 1452 N N . ILE A 1 186 ? -7.738 6.059 27.573 1.00 58.38 186 ILE A N 1
ATOM 1453 C CA . ILE A 1 186 ? -9.040 5.564 27.123 1.00 58.38 186 ILE A CA 1
ATOM 1454 C C . ILE A 1 186 ? -9.496 4.331 27.913 1.00 58.38 186 ILE A C 1
ATOM 1456 O O . ILE A 1 186 ? -10.696 4.086 28.033 1.00 58.38 186 ILE A O 1
ATOM 1460 N N . ASN A 1 187 ? -8.552 3.575 28.471 1.00 58.00 187 ASN A N 1
ATOM 1461 C CA . ASN A 1 187 ? -8.832 2.507 29.428 1.00 58.00 187 ASN A CA 1
ATOM 1462 C C . ASN A 1 187 ? -9.031 3.055 30.857 1.00 58.00 187 ASN A C 1
ATOM 1464 O O . ASN A 1 187 ? -9.300 2.281 31.767 1.00 58.00 187 ASN A O 1
ATOM 1468 N N . GLY A 1 188 ? -8.953 4.379 31.050 1.00 48.97 188 GLY A N 1
ATOM 1469 C CA . GLY A 1 188 ? -9.117 5.106 32.314 1.00 48.97 188 GLY A CA 1
ATOM 1470 C C . GLY A 1 188 ? -10.527 5.102 32.924 1.00 48.97 188 GLY A C 1
ATOM 1471 O O . GLY A 1 188 ? -10.916 6.070 33.571 1.00 48.97 188 GLY A O 1
ATOM 1472 N N . VAL A 1 189 ? -11.277 4.013 32.753 1.00 47.78 189 VAL A N 1
ATOM 1473 C CA . VAL A 1 189 ? -12.179 3.488 33.782 1.00 47.78 189 VAL A CA 1
ATOM 1474 C C . VAL A 1 189 ? -11.713 2.057 34.055 1.00 47.78 189 VAL A C 1
ATOM 1476 O O . VAL A 1 189 ? -12.119 1.129 33.361 1.00 47.78 189 VAL A O 1
ATOM 1479 N N . GLY A 1 190 ? -10.847 1.897 35.057 1.00 39.84 190 GLY A N 1
ATOM 1480 C CA . GLY A 1 190 ? -10.486 0.593 35.620 1.00 39.84 190 GLY A CA 1
ATOM 1481 C C . GLY A 1 190 ? -9.002 0.240 35.540 1.00 39.84 190 GLY A C 1
ATOM 1482 O O . GLY A 1 190 ? -8.573 -0.367 34.570 1.00 39.84 190 GLY A O 1
ATOM 1483 N N . GLU A 1 191 ? -8.291 0.618 36.608 1.00 41.06 191 GLU A N 1
ATOM 1484 C CA . GLU A 1 191 ? -7.162 -0.067 37.266 1.00 41.06 191 GLU A CA 1
ATOM 1485 C C . GLU A 1 191 ? -6.025 -0.646 36.403 1.00 41.06 191 GLU A C 1
ATOM 1487 O O . GLU A 1 191 ? -6.215 -1.549 35.605 1.00 41.06 191 GLU A O 1
ATOM 1492 N N . PHE A 1 192 ? -4.799 -0.167 36.635 1.00 37.28 192 PHE A N 1
ATOM 1493 C CA . PHE A 1 192 ? -3.737 -0.947 37.288 1.00 37.28 192 PHE A CA 1
ATOM 1494 C C . PHE A 1 192 ? -2.552 -0.011 37.545 1.00 37.28 192 PHE A C 1
ATOM 1496 O O . PHE A 1 192 ? -1.637 0.133 36.734 1.00 37.28 192 PHE A O 1
ATOM 1503 N N . GLU A 1 193 ? -2.578 0.628 38.715 1.00 38.78 193 GLU A N 1
ATOM 1504 C CA . GLU A 1 193 ? -1.330 0.884 39.420 1.00 38.78 193 GLU A CA 1
ATOM 1505 C C . GLU A 1 193 ? -0.707 -0.460 39.814 1.00 38.78 193 GLU A C 1
ATOM 1507 O O . GLU A 1 193 ? -1.404 -1.433 40.105 1.00 38.78 193 GLU A O 1
ATOM 1512 N N . ASN A 1 194 ? 0.621 -0.438 39.894 1.00 39.09 194 ASN A N 1
ATOM 1513 C CA . ASN A 1 194 ? 1.489 -1.429 40.516 1.00 39.09 194 ASN A CA 1
ATOM 1514 C C . ASN A 1 194 ? 2.127 -2.489 39.601 1.00 39.09 194 ASN A C 1
ATOM 1516 O O . ASN A 1 194 ? 1.848 -3.679 39.688 1.00 39.09 194 ASN A O 1
ATOM 1520 N N . VAL A 1 195 ? 3.136 -2.055 38.842 1.00 32.53 195 VAL A N 1
ATOM 1521 C CA . VAL A 1 195 ? 4.439 -2.744 38.876 1.00 32.53 195 VAL A CA 1
ATOM 1522 C C . VAL A 1 195 ? 5.508 -1.681 39.126 1.00 32.53 195 VAL A C 1
ATOM 1524 O O . VAL A 1 195 ? 6.246 -1.262 38.237 1.00 32.53 195 VAL A O 1
ATOM 1527 N N . GLY A 1 196 ? 5.517 -1.173 40.358 1.00 31.70 196 GLY A N 1
ATOM 1528 C CA . GLY A 1 196 ? 6.620 -0.392 40.891 1.00 31.70 196 GLY A CA 1
ATOM 1529 C C . GLY A 1 196 ? 7.708 -1.325 41.420 1.00 31.70 196 GLY A C 1
ATOM 1530 O O . GLY A 1 196 ? 7.452 -2.140 42.295 1.00 31.70 196 GLY A O 1
ATOM 1531 N N . ASN A 1 197 ? 8.913 -1.148 40.883 1.00 28.95 197 ASN A N 1
ATOM 1532 C CA . ASN A 1 197 ? 10.215 -1.396 41.500 1.00 28.95 197 ASN A CA 1
ATOM 1533 C C . ASN A 1 197 ? 10.491 -2.729 42.220 1.00 28.95 197 ASN A C 1
ATOM 1535 O O . ASN A 1 197 ? 10.148 -2.920 43.382 1.00 28.95 197 ASN A O 1
ATOM 1539 N N . SER A 1 198 ? 11.438 -3.477 41.651 1.00 33.75 198 SER A N 1
ATOM 1540 C CA . SER A 1 198 ? 12.620 -3.869 42.428 1.00 33.75 198 SER A CA 1
ATOM 1541 C C . SER A 1 198 ? 13.855 -3.935 41.527 1.00 33.75 198 SER A C 1
ATOM 1543 O O . SER A 1 198 ? 14.092 -4.921 40.831 1.00 33.75 198 SER A O 1
ATOM 1545 N N . SER A 1 199 ? 14.644 -2.864 41.535 1.00 35.34 199 SER A N 1
ATOM 1546 C CA . SER A 1 199 ? 16.031 -2.862 41.080 1.00 35.34 199 SER A CA 1
ATOM 1547 C C . SER A 1 199 ? 16.955 -3.348 42.206 1.00 35.34 199 SER A C 1
ATOM 1549 O O . SER A 1 199 ? 16.967 -2.751 43.277 1.00 35.34 199 SER A O 1
ATOM 1551 N N . THR A 1 200 ? 17.738 -4.384 41.892 1.00 34.56 200 THR A N 1
ATOM 1552 C CA . THR A 1 200 ? 19.165 -4.579 42.228 1.00 34.56 200 THR A CA 1
ATOM 1553 C C . THR A 1 200 ? 19.595 -4.690 43.701 1.00 34.56 200 THR A C 1
ATOM 1555 O O . THR A 1 200 ? 19.547 -3.725 44.453 1.00 34.56 200 THR A O 1
ATOM 1558 N N . THR A 1 201 ? 20.212 -5.820 44.070 1.00 30.92 201 THR A N 1
ATOM 1559 C CA . THR A 1 201 ? 21.622 -5.864 44.532 1.00 30.92 201 THR A CA 1
ATOM 1560 C C . THR A 1 201 ? 22.141 -7.305 44.630 1.00 30.92 201 THR A C 1
ATOM 1562 O O . THR A 1 201 ? 21.508 -8.182 45.208 1.00 30.92 201 THR A O 1
ATOM 1565 N N . GLU A 1 202 ? 23.311 -7.524 44.029 1.00 38.06 202 GLU A N 1
ATOM 1566 C CA . GLU A 1 202 ? 24.199 -8.674 44.218 1.00 38.06 202 GLU A CA 1
ATOM 1567 C C . GLU A 1 202 ? 24.668 -8.792 45.679 1.00 38.06 202 GLU A C 1
ATOM 1569 O O . GLU A 1 202 ? 24.857 -7.770 46.344 1.00 38.06 202 GLU A O 1
ATOM 1574 N N . LYS A 1 203 ? 24.971 -10.020 46.131 1.00 35.78 203 LYS A N 1
ATOM 1575 C CA . LYS A 1 203 ? 26.227 -10.335 46.840 1.00 35.78 203 LYS A CA 1
ATOM 1576 C C . LYS A 1 203 ? 26.460 -11.844 46.982 1.00 35.78 203 LYS A C 1
ATOM 1578 O O . LYS A 1 203 ? 25.571 -12.594 47.373 1.00 35.78 203 LYS A O 1
ATOM 1583 N N . ASP A 1 204 ? 27.697 -12.221 46.678 1.00 38.56 204 ASP A N 1
ATOM 1584 C CA . ASP A 1 204 ? 28.380 -13.486 46.949 1.00 38.56 204 ASP A CA 1
ATOM 1585 C C . ASP A 1 204 ? 28.151 -14.059 48.358 1.00 38.56 204 ASP A C 1
ATOM 1587 O O . ASP A 1 204 ? 28.064 -13.302 49.327 1.00 38.56 204 ASP A O 1
ATOM 1591 N N . THR A 1 205 ? 28.241 -15.391 48.497 1.00 38.47 205 THR A N 1
ATOM 1592 C CA . THR A 1 205 ? 29.284 -16.097 49.291 1.00 38.47 205 THR A CA 1
ATOM 1593 C C . THR A 1 205 ? 28.862 -17.539 49.630 1.00 38.47 205 THR A C 1
ATOM 1595 O O . THR A 1 205 ? 27.840 -17.766 50.267 1.00 38.47 205 THR A O 1
ATOM 1598 N N . GLN A 1 206 ? 29.703 -18.487 49.198 1.00 40.47 206 GLN A N 1
ATOM 1599 C CA . GLN A 1 206 ? 30.024 -19.821 49.748 1.00 40.47 206 GLN A CA 1
ATOM 1600 C C . GLN A 1 206 ? 29.075 -20.482 50.772 1.00 40.47 206 GLN A C 1
ATOM 1602 O O . GLN A 1 206 ? 28.983 -20.029 51.912 1.00 40.47 206 GLN A O 1
ATOM 1607 N N . ARG A 1 207 ? 28.616 -21.704 50.454 1.00 39.34 207 ARG A N 1
ATOM 1608 C CA . ARG A 1 207 ? 29.055 -22.932 51.149 1.00 39.34 207 ARG A CA 1
ATOM 1609 C C . ARG A 1 207 ? 28.769 -24.188 50.332 1.00 39.34 207 ARG A C 1
ATOM 1611 O O . ARG A 1 207 ? 27.682 -24.245 49.723 1.00 39.34 207 ARG A O 1
#

Organism: Vitis vinifera (NCBI:txid29760)